Protein AF-A0A183V9R6-F1 (afdb_monomer)

Mean predicted aligned error: 18.86 Å

Solvent-accessible surface area (backbone atoms only — not comparable to full-atom values): 13650 Å² total; per-residue (Å²): 133,76,52,74,46,74,46,100,83,72,42,72,44,72,47,82,47,65,68,47,49,48,54,52,48,56,52,50,50,53,53,45,52,50,54,23,49,53,37,46,54,47,44,78,74,38,48,92,80,41,48,69,69,47,43,49,41,34,52,51,29,24,48,51,38,49,47,42,58,71,58,51,47,56,56,50,50,54,45,48,49,34,45,72,56,67,62,90,86,59,92,76,70,44,47,74,63,59,50,48,59,53,46,53,57,52,49,56,55,46,53,56,40,49,53,38,45,51,53,44,51,53,25,57,74,51,76,48,41,79,83,77,75,88,80,81,82,76,84,82,78,86,85,83,88,90,86,89,91,87,92,86,87,87,87,86,87,89,81,88,82,92,87,86,86,87,84,89,85,90,86,78,64,77,63,55,55,54,52,51,51,53,50,54,48,54,52,51,54,50,52,50,52,52,51,55,51,51,50,51,53,49,50,53,53,49,58,64,55,57,68,73,70,77,84,77,85,88,82,136

Organism: Toxocara canis (NCBI:txid6265)

InterPro domains:
  IPR005026 SAPAP family [PF03359] (43-187)
  IPR005026 SAPAP family [PTHR12353] (45-213)

pLDDT: mean 75.84, std 23.53, range [30.52, 98.06]

Sequence (220 aa):
MAERVLNENKTIVELRTGEDYQKVFDKTRAILEKRAKEAIEILDKQENELPEHAAGALRS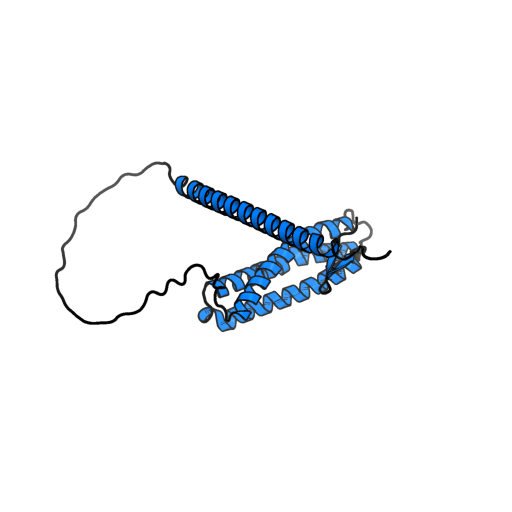AAGNATLLLKKKMPRFAELLAKNLNPIEGDTQPATLDDLAGYWALVSMELDDVEGLFAEVDELRKNGWQKATTSVDQLPIQSSPEHGPQPLATKPPVSSRMVKSRGAVAAAPAANNEAKKAAEAKRKRELAEAIRKQKERMLQEKNASGECVQSAGRFIC

Structure (mmCIF, N/CA/C/O backbone):
data_AF-A0A183V9R6-F1
#
_entry.id   AF-A0A183V9R6-F1
#
loop_
_atom_site.group_PDB
_atom_site.id
_atom_site.type_symbol
_atom_site.label_atom_id
_atom_site.label_alt_id
_atom_site.label_comp_id
_atom_site.label_asym_id
_atom_site.label_entity_id
_atom_site.label_seq_id
_atom_site.pdbx_PDB_ins_code
_atom_site.Cartn_x
_atom_site.Cartn_y
_atom_site.Cartn_z
_atom_site.occupancy
_atom_site.B_iso_or_equiv
_atom_site.auth_seq_id
_atom_site.auth_comp_id
_atom_site.auth_asym_id
_atom_site.auth_atom_id
_atom_site.pdbx_PDB_model_num
ATOM 1 N N . MET A 1 1 ? 10.578 -13.941 -15.559 1.00 41.28 1 MET A N 1
ATOM 2 C CA . MET A 1 1 ? 9.479 -14.857 -15.167 1.00 41.28 1 MET A CA 1
ATOM 3 C C . MET A 1 1 ? 8.315 -13.974 -14.748 1.00 41.28 1 MET A C 1
ATOM 5 O O . MET A 1 1 ? 8.581 -12.978 -14.098 1.00 41.28 1 MET A O 1
ATOM 9 N N . ALA A 1 2 ? 7.084 -14.235 -15.190 1.00 44.94 2 ALA A N 1
ATOM 10 C CA . ALA A 1 2 ? 5.968 -13.331 -14.903 1.00 44.94 2 ALA A CA 1
ATOM 11 C C . ALA A 1 2 ? 5.512 -13.454 -13.441 1.00 44.94 2 ALA A C 1
ATOM 13 O O . ALA A 1 2 ? 5.239 -14.564 -12.974 1.00 44.94 2 ALA A O 1
ATOM 14 N N . GLU A 1 3 ? 5.422 -12.325 -12.742 1.00 46.94 3 GLU A N 1
ATOM 15 C CA . GLU A 1 3 ? 4.897 -12.259 -11.381 1.00 46.94 3 GLU A CA 1
ATOM 16 C C . GLU A 1 3 ? 3.364 -12.184 -11.420 1.00 46.94 3 GLU A C 1
ATOM 18 O O . GLU A 1 3 ? 2.770 -11.544 -12.294 1.00 46.94 3 GLU A O 1
ATOM 23 N N . ARG A 1 4 ? 2.717 -12.933 -10.524 1.00 48.09 4 ARG A N 1
ATOM 24 C CA . ARG A 1 4 ? 1.274 -13.194 -10.526 1.00 48.09 4 ARG A CA 1
ATOM 25 C C . ARG A 1 4 ? 0.646 -12.519 -9.312 1.00 48.09 4 ARG A C 1
ATOM 27 O O . ARG A 1 4 ? 0.857 -12.987 -8.200 1.00 48.09 4 ARG A O 1
ATOM 34 N N . VAL A 1 5 ? -0.147 -11.470 -9.525 1.00 56.84 5 VAL A N 1
ATOM 35 C CA . VAL A 1 5 ? -0.814 -10.711 -8.446 1.00 56.84 5 VAL A CA 1
ATOM 36 C C . VAL A 1 5 ? -2.326 -10.897 -8.550 1.00 56.84 5 VAL A C 1
ATOM 38 O O . VAL A 1 5 ? -2.877 -10.893 -9.650 1.00 56.84 5 VAL A O 1
ATOM 41 N N . LEU A 1 6 ? -3.015 -11.097 -7.425 1.00 48.25 6 LEU A N 1
ATOM 42 C CA . LEU A 1 6 ? -4.474 -11.254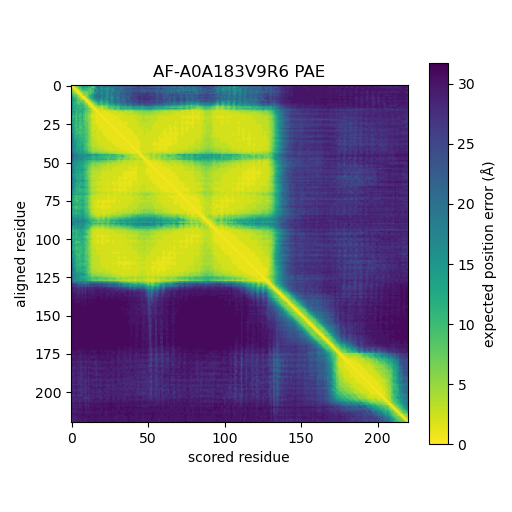 -7.389 1.00 48.25 6 LEU A CA 1
ATOM 43 C C . LEU A 1 6 ? -5.160 -9.883 -7.486 1.00 48.25 6 LEU A C 1
ATOM 45 O O . LEU A 1 6 ? -4.863 -8.991 -6.698 1.00 48.25 6 LEU A O 1
ATOM 49 N N . ASN A 1 7 ? -6.101 -9.709 -8.421 1.00 54.81 7 ASN A N 1
ATOM 50 C CA . ASN A 1 7 ? -7.009 -8.551 -8.406 1.00 54.81 7 ASN A CA 1
ATOM 51 C C . ASN A 1 7 ? -8.276 -8.813 -7.561 1.00 54.81 7 ASN A C 1
ATOM 53 O O . ASN A 1 7 ? -8.518 -9.933 -7.113 1.00 54.81 7 ASN A O 1
ATOM 57 N N . GLU A 1 8 ? -9.124 -7.787 -7.417 1.00 52.09 8 GLU A N 1
ATOM 58 C CA . GLU A 1 8 ? -10.425 -7.823 -6.713 1.00 52.09 8 GLU A CA 1
ATOM 59 C C . GLU A 1 8 ? -11.371 -8.962 -7.156 1.00 52.09 8 GLU A C 1
ATOM 61 O O . GLU A 1 8 ? -12.213 -9.402 -6.379 1.00 52.09 8 GLU A O 1
ATOM 66 N N . ASN A 1 9 ? -11.196 -9.515 -8.359 1.00 46.31 9 ASN A N 1
ATOM 67 C CA . ASN A 1 9 ? -11.951 -10.656 -8.885 1.00 46.31 9 ASN A CA 1
ATOM 68 C C . ASN A 1 9 ? -11.220 -12.001 -8.683 1.00 46.31 9 ASN A C 1
ATOM 70 O O . ASN A 1 9 ? -11.515 -12.966 -9.391 1.00 46.31 9 ASN A O 1
ATOM 74 N N . LYS A 1 10 ? -10.223 -12.083 -7.786 1.00 50.22 10 LYS A N 1
ATOM 75 C CA . LYS A 1 10 ? -9.333 -13.253 -7.609 1.00 50.22 10 LYS A CA 1
ATOM 76 C C . LYS A 1 10 ? -8.651 -13.720 -8.904 1.00 50.22 10 LYS A C 1
ATOM 78 O O . LYS A 1 10 ? -8.235 -14.872 -9.015 1.00 50.22 10 LYS A O 1
ATOM 83 N N . THR A 1 11 ? -8.536 -12.846 -9.902 1.00 43.81 11 THR A N 1
ATOM 84 C CA . THR A 1 11 ? -7.882 -13.195 -11.166 1.00 43.81 11 THR A CA 1
ATOM 85 C C . THR A 1 11 ? -6.390 -12.936 -11.034 1.00 43.81 11 THR A C 1
ATOM 87 O O . THR A 1 11 ? -5.990 -11.875 -10.556 1.00 43.81 11 THR A O 1
ATOM 90 N N . ILE A 1 12 ? -5.578 -13.905 -11.457 1.00 55.50 12 ILE A N 1
ATOM 91 C CA . ILE A 1 12 ? -4.132 -13.738 -11.583 1.00 55.50 12 ILE A CA 1
ATOM 92 C C . ILE A 1 12 ? -3.877 -12.728 -12.703 1.00 55.50 12 ILE A C 1
ATOM 94 O O . ILE A 1 12 ? -4.111 -13.025 -13.874 1.00 55.50 12 ILE A O 1
ATOM 98 N N . VAL A 1 13 ? -3.420 -11.535 -12.336 1.00 62.72 13 VAL A N 1
ATOM 99 C CA . VAL A 1 13 ? -2.912 -10.542 -13.278 1.00 62.72 13 VAL A CA 1
ATOM 100 C C . VAL A 1 13 ? -1.472 -10.916 -13.576 1.00 62.72 13 VAL A C 1
ATOM 102 O O . VAL A 1 13 ? -0.651 -11.045 -12.667 1.00 62.72 13 VAL A O 1
ATOM 105 N N . GLU A 1 14 ? -1.183 -11.146 -14.849 1.00 70.00 14 GLU A N 1
ATOM 106 C CA . GLU A 1 14 ? 0.172 -11.400 -15.306 1.00 70.00 14 GLU A CA 1
ATOM 107 C C . GLU A 1 14 ? 0.825 -10.066 -15.660 1.00 70.00 14 GLU A C 1
ATOM 109 O O . GLU A 1 14 ? 0.428 -9.419 -16.628 1.00 70.00 14 GLU A O 1
ATOM 114 N N . LEU A 1 15 ? 1.800 -9.639 -14.858 1.00 83.44 15 LEU A N 1
ATOM 115 C CA . LEU A 1 15 ? 2.499 -8.373 -15.069 1.00 83.44 15 LEU A CA 1
ATOM 116 C C . LEU A 1 15 ? 3.645 -8.603 -16.057 1.00 83.44 15 LEU A C 1
ATOM 118 O O . LEU A 1 15 ? 4.688 -9.158 -15.701 1.00 83.44 15 LEU A O 1
ATOM 122 N N . ARG A 1 16 ? 3.424 -8.247 -17.328 1.00 83.50 16 ARG A N 1
ATOM 123 C CA . ARG A 1 16 ? 4.361 -8.533 -18.429 1.00 83.50 16 ARG A CA 1
ATOM 124 C C . ARG A 1 16 ? 5.071 -7.292 -18.957 1.00 83.50 16 ARG A C 1
ATOM 126 O O . ARG A 1 16 ? 6.116 -7.427 -19.588 1.00 83.50 16 ARG A O 1
ATOM 133 N N . THR A 1 17 ? 4.518 -6.109 -18.722 1.00 91.69 17 THR A N 1
ATOM 134 C CA . THR A 1 17 ? 5.020 -4.839 -19.258 1.00 91.69 17 THR A CA 1
ATOM 135 C C . THR A 1 17 ? 5.070 -3.761 -18.179 1.00 91.69 17 THR A C 1
ATOM 137 O O . THR A 1 17 ? 4.365 -3.849 -17.173 1.00 91.69 17 THR A O 1
ATOM 140 N N . GLY A 1 18 ? 5.869 -2.711 -18.395 1.00 92.06 18 GLY A N 1
ATOM 141 C CA . GLY A 1 18 ? 5.891 -1.545 -17.505 1.00 92.06 18 GLY A CA 1
ATOM 142 C C . GLY A 1 18 ? 4.514 -0.887 -17.361 1.00 92.06 18 GLY A C 1
ATOM 143 O O . GLY A 1 18 ? 4.158 -0.432 -16.278 1.00 92.06 18 GLY A O 1
ATOM 144 N N . GLU A 1 19 ? 3.693 -0.909 -18.416 1.00 93.81 19 GLU A N 1
ATOM 145 C CA . GLU A 1 19 ? 2.322 -0.386 -18.383 1.00 93.81 19 GLU A CA 1
ATOM 146 C C . GLU A 1 19 ? 1.394 -1.219 -17.487 1.00 93.81 19 GLU A C 1
ATOM 148 O O . GLU A 1 19 ? 0.498 -0.667 -16.844 1.00 93.81 19 GLU A O 1
ATOM 153 N N . ASP A 1 20 ? 1.601 -2.538 -17.409 1.00 92.81 20 ASP A N 1
ATOM 154 C CA . ASP A 1 20 ? 0.850 -3.399 -16.488 1.00 92.81 20 ASP A CA 1
ATOM 155 C C . ASP A 1 20 ? 1.168 -3.039 -15.033 1.00 92.81 20 ASP A C 1
ATOM 157 O O . ASP A 1 20 ? 0.253 -2.878 -14.218 1.00 92.81 20 ASP A O 1
ATOM 161 N N . TYR A 1 21 ? 2.455 -2.841 -14.720 1.00 94.12 21 TYR A N 1
ATOM 162 C CA . TYR A 1 21 ? 2.887 -2.389 -13.396 1.00 94.12 21 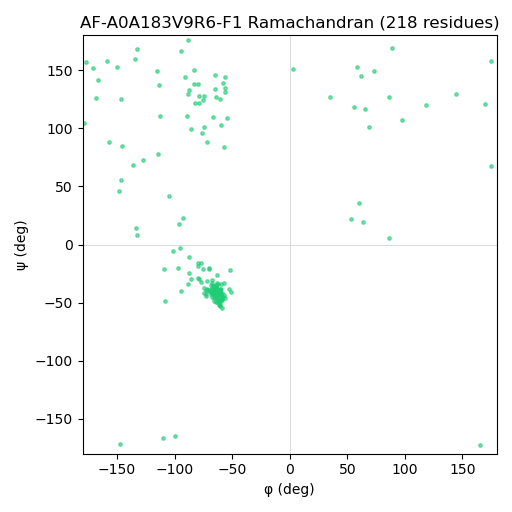TYR A CA 1
ATOM 163 C C . TYR A 1 21 ? 2.371 -0.986 -13.075 1.00 94.12 21 TYR A C 1
ATOM 165 O O . TYR A 1 21 ? 1.925 -0.763 -11.953 1.00 94.12 21 TYR A O 1
ATOM 173 N N . GLN A 1 22 ? 2.361 -0.063 -14.041 1.00 95.56 22 GLN A N 1
ATOM 174 C CA . GLN A 1 22 ? 1.808 1.283 -13.862 1.00 95.56 22 GLN A CA 1
ATOM 175 C C . GLN A 1 22 ? 0.323 1.228 -13.475 1.00 95.56 22 GLN A C 1
ATOM 177 O O . GLN A 1 22 ? -0.084 1.835 -12.487 1.00 95.56 22 GLN A O 1
ATOM 182 N N . LYS A 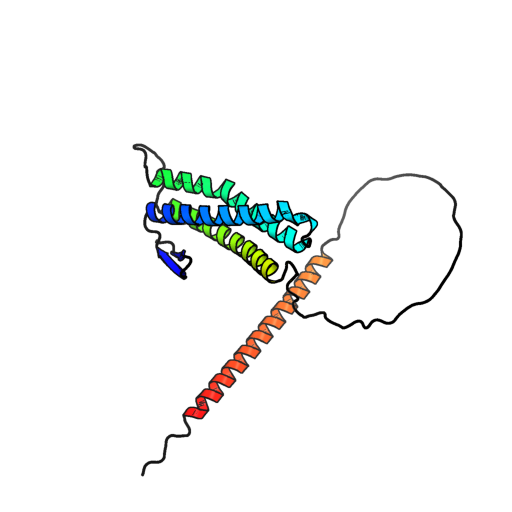1 23 ? -0.484 0.431 -14.188 1.00 93.75 23 LYS A N 1
ATOM 183 C CA . LYS A 1 23 ? -1.919 0.269 -13.888 1.00 93.75 23 LYS A CA 1
ATOM 184 C C . LYS A 1 23 ? -2.156 -0.297 -12.490 1.00 93.75 23 LYS A C 1
ATOM 186 O O . LYS A 1 23 ? -3.013 0.199 -11.757 1.00 93.75 23 LYS A O 1
ATOM 191 N N . VAL A 1 24 ? -1.423 -1.351 -12.125 1.00 93.19 24 VAL A N 1
ATOM 192 C CA . VAL A 1 24 ? -1.524 -1.956 -10.790 1.00 93.19 24 VAL A CA 1
ATOM 193 C C . VAL A 1 24 ? -1.054 -0.985 -9.711 1.00 93.19 24 VAL A C 1
ATOM 195 O O . VAL A 1 24 ? -1.717 -0.874 -8.680 1.00 93.19 24 VAL A O 1
ATOM 198 N N . PHE A 1 25 ? 0.022 -0.241 -9.958 1.00 95.12 25 PHE A N 1
ATOM 199 C CA . PHE A 1 25 ? 0.534 0.772 -9.046 1.00 95.12 25 PHE A CA 1
ATOM 200 C C . PHE A 1 25 ? -0.495 1.869 -8.777 1.00 95.12 25 PHE A C 1
ATOM 202 O O . PHE A 1 25 ? -0.824 2.109 -7.617 1.00 95.12 25 PHE A O 1
ATOM 209 N N . ASP A 1 26 ? -1.049 2.484 -9.824 1.00 95.06 26 ASP A N 1
ATOM 210 C CA . ASP A 1 26 ? -2.007 3.586 -9.685 1.00 95.06 26 ASP A CA 1
ATOM 211 C C . ASP A 1 26 ? -3.261 3.140 -8.934 1.00 95.06 26 ASP A C 1
ATOM 213 O O . ASP A 1 26 ? -3.719 3.807 -8.003 1.00 95.06 26 ASP A O 1
ATOM 217 N N . LYS A 1 27 ? -3.781 1.958 -9.282 1.00 93.81 27 LYS A N 1
ATOM 218 C CA . LYS A 1 27 ? -4.933 1.367 -8.602 1.00 93.81 27 LYS A CA 1
ATOM 219 C C . LYS A 1 27 ? -4.648 1.103 -7.126 1.00 93.81 27 LYS A C 1
ATOM 221 O O . LYS A 1 27 ? -5.430 1.497 -6.263 1.00 93.81 27 LYS A O 1
ATOM 226 N N . THR A 1 28 ? -3.535 0.438 -6.840 1.00 94.00 28 THR A N 1
ATOM 227 C CA . THR A 1 28 ? -3.154 0.067 -5.474 1.00 94.00 28 THR A CA 1
ATOM 228 C C . THR A 1 28 ? -2.926 1.302 -4.618 1.00 94.00 28 THR A C 1
ATOM 230 O O . THR A 1 28 ? -3.436 1.390 -3.503 1.00 94.00 28 THR A O 1
ATOM 233 N N . ARG A 1 29 ? -2.214 2.292 -5.161 1.00 95.94 29 ARG A N 1
ATOM 234 C CA . ARG A 1 29 ? -1.975 3.569 -4.500 1.00 95.94 29 ARG A CA 1
ATOM 235 C C . ARG A 1 29 ? -3.286 4.280 -4.180 1.00 95.94 29 ARG A C 1
ATOM 237 O O . ARG A 1 29 ? -3.456 4.702 -3.042 1.00 95.94 29 ARG A O 1
ATOM 244 N N . ALA A 1 30 ? -4.221 4.366 -5.127 1.00 96.56 30 ALA A N 1
ATOM 245 C CA . ALA A 1 30 ? -5.511 5.018 -4.904 1.00 96.56 30 ALA A CA 1
ATOM 246 C C . ALA A 1 30 ? -6.342 4.325 -3.809 1.00 96.56 30 ALA A C 1
ATOM 248 O O . ALA A 1 30 ? -6.922 4.992 -2.950 1.00 96.56 30 ALA A O 1
ATOM 249 N N . ILE A 1 31 ? -6.380 2.987 -3.807 1.00 95.69 31 ILE A N 1
ATOM 250 C CA . ILE A 1 31 ? -7.059 2.203 -2.763 1.00 95.69 31 ILE A CA 1
ATOM 251 C C . ILE A 1 31 ? -6.415 2.467 -1.400 1.00 95.69 31 ILE A C 1
ATOM 253 O O . ILE A 1 31 ? -7.115 2.753 -0.427 1.00 95.69 31 ILE A O 1
ATOM 257 N N . LEU A 1 32 ? -5.086 2.415 -1.336 1.00 96.62 32 LEU A N 1
ATOM 258 C CA . LEU A 1 32 ? -4.339 2.603 -0.102 1.00 96.62 32 LEU A CA 1
ATOM 259 C C . LEU A 1 32 ? -4.476 4.030 0.451 1.00 96.62 32 LEU A C 1
ATOM 261 O O . LEU A 1 32 ? -4.683 4.196 1.650 1.00 96.62 32 LEU A O 1
ATOM 265 N N . GLU A 1 33 ? -4.417 5.055 -0.406 1.00 97.81 33 GLU A N 1
ATOM 266 C CA . GLU A 1 33 ? -4.662 6.459 -0.038 1.00 97.81 33 GLU A CA 1
ATOM 267 C C . GLU A 1 33 ? -6.067 6.640 0.532 1.00 97.81 33 GLU A C 1
ATOM 269 O O . GLU A 1 33 ? -6.237 7.271 1.578 1.00 97.81 33 GLU A O 1
ATOM 274 N N . LYS A 1 34 ? -7.071 6.040 -0.116 1.00 97.75 34 LYS A N 1
ATOM 275 C CA . LYS A 1 34 ? -8.453 6.068 0.363 1.00 97.75 34 LYS A CA 1
ATOM 276 C C . LYS A 1 34 ? -8.580 5.415 1.742 1.00 97.75 34 LYS A C 1
ATOM 278 O O . LYS A 1 34 ? -9.098 6.050 2.656 1.00 97.75 34 LYS A O 1
ATOM 283 N N . ARG A 1 35 ? -8.074 4.189 1.912 1.00 97.00 35 ARG A N 1
ATOM 284 C CA . ARG A 1 35 ? -8.132 3.439 3.182 1.00 97.00 35 ARG A CA 1
ATOM 285 C C . ARG A 1 35 ? -7.406 4.172 4.311 1.00 97.00 35 ARG A C 1
ATOM 287 O O . ARG A 1 35 ? -7.946 4.304 5.407 1.00 97.00 35 ARG A O 1
ATOM 294 N N . ALA A 1 36 ? -6.214 4.705 4.035 1.00 97.75 36 ALA A N 1
ATOM 295 C CA . ALA A 1 36 ? -5.455 5.500 4.997 1.00 97.75 36 ALA A CA 1
ATOM 296 C C . ALA A 1 36 ? -6.233 6.749 5.428 1.00 97.75 36 ALA A C 1
ATOM 298 O O . ALA A 1 36 ? -6.350 7.015 6.623 1.00 97.75 36 ALA A O 1
ATOM 299 N N . LYS A 1 37 ? -6.802 7.488 4.468 1.00 97.94 37 LYS A N 1
ATOM 300 C CA . LYS A 1 37 ? -7.594 8.686 4.749 1.00 97.94 37 LYS A CA 1
ATOM 301 C C . LYS A 1 37 ? -8.828 8.366 5.588 1.00 97.94 37 LYS A C 1
ATOM 303 O O . LYS A 1 37 ? -9.058 9.041 6.583 1.00 97.94 37 LYS A O 1
ATOM 308 N N . GLU A 1 38 ? -9.581 7.329 5.229 1.00 97.38 38 GLU A N 1
ATOM 309 C CA . GLU A 1 38 ? -10.759 6.901 5.990 1.00 97.38 38 GLU A CA 1
ATOM 310 C C . GLU A 1 38 ? -10.402 6.563 7.445 1.00 97.38 38 GLU A C 1
ATOM 312 O O . GLU A 1 38 ? -11.081 7.022 8.360 1.00 97.38 38 GLU A O 1
ATOM 317 N N . ALA A 1 39 ? -9.315 5.821 7.679 1.00 97.00 39 ALA A N 1
ATOM 318 C CA . ALA A 1 39 ?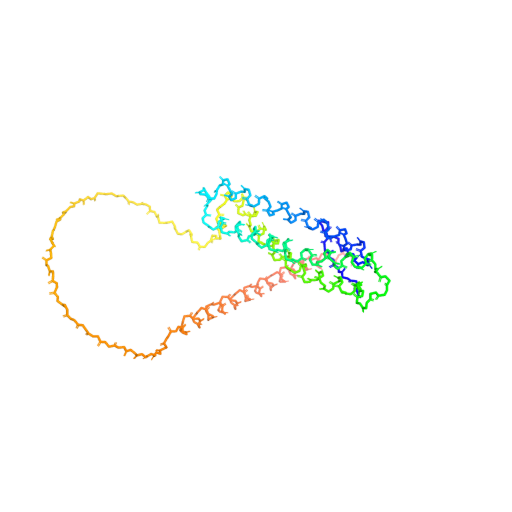 -8.875 5.490 9.034 1.00 97.00 39 ALA A CA 1
ATOM 319 C C . ALA A 1 39 ? -8.426 6.720 9.838 1.00 97.00 39 ALA A C 1
ATOM 321 O O . ALA A 1 39 ? -8.762 6.832 11.017 1.00 97.00 39 ALA A O 1
ATOM 322 N N . ILE A 1 40 ? -7.709 7.656 9.207 1.00 97.44 40 ILE A N 1
ATOM 323 C CA . ILE A 1 40 ? -7.306 8.921 9.840 1.00 97.44 40 ILE A CA 1
ATOM 324 C C . ILE A 1 40 ? -8.538 9.758 10.192 1.00 97.44 40 ILE A C 1
ATOM 326 O O . ILE A 1 40 ? -8.650 10.228 11.316 1.00 97.44 40 ILE A O 1
ATOM 330 N N . GLU A 1 41 ? -9.506 9.886 9.281 1.00 96.94 41 GLU A N 1
ATOM 331 C CA . GLU A 1 41 ? -10.734 10.641 9.545 1.00 96.94 41 GLU A CA 1
ATOM 332 C C . GLU A 1 41 ? -11.569 10.048 10.686 1.00 96.94 41 GLU A C 1
ATOM 334 O O . GLU A 1 41 ? -12.229 10.796 11.409 1.00 96.94 41 GLU A O 1
ATOM 339 N N . ILE A 1 42 ? -11.574 8.721 10.847 1.00 95.19 42 ILE A N 1
ATOM 340 C CA . ILE A 1 42 ? -12.242 8.064 11.979 1.00 95.19 42 ILE A CA 1
ATOM 341 C C . ILE A 1 42 ? -11.536 8.428 13.289 1.00 95.19 42 ILE A C 1
ATOM 343 O O . ILE A 1 42 ? -12.206 8.795 14.253 1.00 95.19 42 ILE A O 1
ATOM 347 N N . LEU A 1 43 ? -10.200 8.370 13.321 1.00 95.44 43 LEU A N 1
ATOM 348 C CA . LEU A 1 43 ? -9.418 8.773 14.492 1.00 95.44 43 LEU A CA 1
ATOM 349 C C . LEU A 1 43 ? -9.662 10.247 14.839 1.00 95.44 43 LEU A C 1
ATOM 351 O O . LEU A 1 43 ? -10.038 10.549 15.966 1.00 95.44 43 LEU A O 1
ATOM 355 N N . ASP A 1 44 ? -9.565 11.153 13.868 1.00 94.81 44 ASP A N 1
ATOM 356 C CA . ASP A 1 44 ? -9.743 12.591 14.100 1.00 94.81 44 ASP A CA 1
ATOM 357 C C . ASP A 1 44 ? -11.130 12.937 14.671 1.00 94.81 44 ASP A C 1
ATOM 359 O O . ASP A 1 44 ? -11.266 13.875 15.457 1.00 94.81 44 ASP A O 1
ATOM 363 N N . LYS A 1 45 ? -12.173 12.192 14.279 1.00 93.62 45 LYS A N 1
ATOM 364 C CA . LYS A 1 45 ? -13.557 12.454 14.704 1.00 93.62 45 LYS A CA 1
ATOM 365 C C . LYS A 1 45 ? -13.937 11.747 16.003 1.00 93.62 45 LYS A C 1
ATOM 367 O O . LYS A 1 45 ? -14.749 12.289 16.741 1.00 93.62 45 LYS A O 1
ATOM 372 N N . GLN A 1 46 ? -13.409 10.546 16.251 1.00 90.00 46 GLN A N 1
ATOM 373 C CA . GLN A 1 46 ? -13.951 9.625 17.259 1.00 90.00 46 GLN A CA 1
ATOM 374 C C . GLN A 1 46 ? -12.889 9.015 18.187 1.00 90.00 46 GLN A C 1
ATOM 376 O O . GLN A 1 46 ? -13.223 8.127 18.967 1.00 90.00 46 GLN A O 1
ATOM 381 N N . GLU A 1 47 ? -11.619 9.448 18.156 1.00 83.69 47 GLU A N 1
ATOM 382 C CA . GLU A 1 47 ? -10.547 8.803 18.944 1.00 83.69 47 GLU A CA 1
ATOM 383 C C . GLU A 1 47 ? -10.876 8.676 20.442 1.00 83.69 47 GLU A C 1
ATOM 385 O O . GLU A 1 47 ? -10.588 7.638 21.032 1.00 83.69 47 GLU A O 1
ATOM 390 N N . ASN A 1 48 ? -11.532 9.673 21.047 1.00 85.88 48 ASN A N 1
ATOM 391 C CA . ASN A 1 48 ? -11.903 9.641 22.471 1.00 85.88 48 ASN A CA 1
ATOM 392 C C . ASN A 1 48 ? -13.125 8.755 22.782 1.00 85.88 48 ASN A C 1
ATOM 394 O O . ASN A 1 48 ? -13.372 8.432 23.942 1.00 85.88 48 ASN A O 1
ATOM 398 N N . GLU A 1 49 ? -13.905 8.392 21.765 1.00 89.94 49 GLU A N 1
ATOM 399 C CA . GLU A 1 49 ? -15.112 7.566 21.884 1.00 89.94 49 GLU A CA 1
ATOM 400 C C . GLU A 1 49 ? -14.817 6.090 21.579 1.00 89.94 49 GLU A C 1
ATOM 402 O O . GLU A 1 49 ? -15.566 5.193 21.974 1.00 89.94 49 GLU A O 1
ATOM 407 N N . LEU A 1 50 ? -13.712 5.827 20.879 1.00 91.62 50 LEU A N 1
ATOM 408 C CA . LEU A 1 50 ? -13.281 4.491 20.510 1.00 91.62 50 LEU A CA 1
ATOM 409 C C . LEU A 1 50 ? -12.588 3.787 21.685 1.00 91.62 50 LEU A C 1
ATOM 411 O O . LEU A 1 50 ? -11.725 4.363 22.351 1.00 91.62 50 LEU A O 1
ATOM 415 N N . PRO A 1 51 ? -12.871 2.493 21.909 1.00 93.56 51 PRO A N 1
ATOM 416 C CA . PRO A 1 51 ? -12.069 1.680 22.810 1.00 93.56 51 PRO A CA 1
ATOM 417 C C . PRO A 1 51 ? -10.588 1.681 22.400 1.00 93.56 51 PRO A C 1
ATOM 419 O O . PRO A 1 51 ? -10.272 1.613 21.212 1.00 93.56 51 PRO A O 1
ATOM 422 N N . GLU A 1 52 ? -9.675 1.657 23.378 1.00 92.88 52 GLU A N 1
ATOM 423 C CA . GLU A 1 52 ? -8.220 1.764 23.144 1.00 92.88 52 GLU A CA 1
ATOM 424 C C . GLU A 1 52 ? -7.708 0.782 22.078 1.00 92.88 52 GLU A C 1
ATOM 426 O O . GLU A 1 52 ? -6.911 1.149 21.219 1.00 92.88 52 GLU A O 1
ATOM 431 N N . HIS A 1 53 ? -8.204 -0.458 22.092 1.00 92.06 53 HIS A N 1
ATOM 432 C CA . HIS A 1 53 ? -7.799 -1.471 21.118 1.00 92.06 53 HIS A CA 1
ATOM 433 C C . HIS A 1 53 ? -8.204 -1.112 19.679 1.00 92.06 53 HIS A C 1
ATOM 435 O O . HIS A 1 53 ? -7.427 -1.345 18.759 1.00 92.06 53 HIS A O 1
ATOM 441 N N . ALA A 1 54 ? -9.385 -0.519 19.483 1.00 95.06 54 ALA A N 1
ATOM 442 C CA . ALA A 1 54 ? -9.876 -0.120 18.171 1.00 95.06 54 ALA A CA 1
ATOM 443 C C . ALA A 1 54 ? -9.121 1.108 17.653 1.00 95.06 54 ALA A C 1
ATOM 445 O O . ALA A 1 54 ? -8.653 1.110 16.516 1.00 95.06 54 ALA A O 1
ATOM 446 N N . ALA A 1 55 ? -8.913 2.113 18.511 1.00 95.56 55 ALA A N 1
ATOM 447 C CA . ALA A 1 55 ? -8.076 3.265 18.182 1.00 95.56 55 ALA A CA 1
ATOM 448 C C . ALA A 1 55 ? -6.623 2.841 17.883 1.00 95.56 55 ALA A C 1
ATOM 450 O O . ALA A 1 55 ? -5.995 3.348 16.954 1.00 95.56 55 ALA A O 1
ATOM 451 N N . GLY A 1 56 ? -6.092 1.865 18.627 1.00 96.06 56 GLY A N 1
ATOM 452 C CA . GLY A 1 56 ? -4.777 1.267 18.397 1.00 96.06 56 GLY A CA 1
ATOM 453 C C . GLY A 1 56 ? -4.663 0.551 17.049 1.00 96.06 56 GLY A C 1
ATOM 454 O O . GLY A 1 56 ? -3.684 0.771 16.330 1.00 96.06 56 GLY A O 1
ATOM 455 N N . ALA A 1 57 ? -5.668 -0.249 16.680 1.00 96.44 57 ALA A N 1
ATOM 456 C CA . ALA A 1 57 ? -5.739 -0.909 15.377 1.00 96.44 57 ALA A CA 1
ATOM 457 C C . ALA A 1 57 ? -5.804 0.117 14.232 1.00 96.44 57 ALA A C 1
ATOM 459 O O . ALA A 1 57 ? -5.004 0.049 13.300 1.00 96.44 57 ALA A O 1
ATOM 460 N N . LEU A 1 58 ? -6.664 1.136 14.349 1.00 97.50 58 LEU A N 1
ATOM 461 C CA . LEU A 1 58 ? -6.770 2.230 13.376 1.00 97.50 58 LEU A CA 1
ATOM 462 C C . LEU A 1 58 ? -5.456 3.003 13.218 1.00 97.50 58 LEU A C 1
ATOM 464 O O . LEU A 1 58 ? -5.012 3.216 12.091 1.00 97.50 58 LEU A O 1
ATOM 468 N N . ARG A 1 59 ? -4.798 3.385 14.323 1.00 97.88 59 ARG A N 1
ATOM 469 C CA . ARG A 1 59 ? -3.494 4.073 14.280 1.00 97.88 59 ARG A CA 1
ATOM 470 C C . ARG A 1 59 ? -2.432 3.215 13.604 1.00 97.88 59 ARG A C 1
ATOM 472 O O . ARG A 1 59 ? -1.651 3.728 12.804 1.00 97.88 59 ARG A O 1
ATOM 479 N N . SER A 1 60 ? -2.419 1.919 13.901 1.00 98.06 60 SER A N 1
ATOM 480 C CA . SER A 1 60 ? -1.476 0.975 13.299 1.00 98.06 60 SER A CA 1
ATOM 481 C C . SER A 1 60 ? -1.722 0.826 11.797 1.00 98.06 60 SER A C 1
ATOM 483 O O . SER A 1 60 ? -0.779 0.967 11.018 1.00 98.06 60 SER A O 1
ATOM 485 N N . ALA A 1 61 ? -2.970 0.618 11.371 1.00 97.94 61 ALA A N 1
ATOM 486 C CA . ALA A 1 61 ? -3.338 0.506 9.960 1.00 97.94 61 ALA A CA 1
ATOM 487 C C . ALA A 1 61 ? -3.024 1.799 9.185 1.00 97.94 61 ALA A C 1
ATOM 489 O O . ALA A 1 61 ? -2.291 1.774 8.194 1.00 97.94 61 ALA A O 1
ATOM 490 N N . ALA A 1 62 ? -3.490 2.951 9.681 1.00 98.00 62 ALA A N 1
ATOM 491 C CA . ALA A 1 62 ? -3.254 4.256 9.065 1.00 98.00 62 ALA A CA 1
ATOM 492 C C . ALA A 1 62 ? -1.761 4.605 8.983 1.00 98.00 62 ALA A C 1
ATOM 494 O O . ALA A 1 62 ? -1.288 5.101 7.956 1.00 98.00 62 ALA A O 1
ATOM 495 N N . GLY A 1 63 ? -1.009 4.332 10.053 1.00 97.88 63 GLY A N 1
ATOM 496 C CA . GLY A 1 63 ? 0.427 4.574 10.123 1.00 97.88 63 GLY A CA 1
ATOM 497 C C . GLY A 1 63 ? 1.202 3.747 9.102 1.00 97.88 63 GLY A C 1
ATOM 498 O O . GLY A 1 63 ? 1.994 4.311 8.347 1.00 97.88 63 GLY A O 1
ATOM 499 N N . ASN A 1 64 ? 0.940 2.438 9.028 1.00 97.88 64 ASN A N 1
ATOM 500 C CA . ASN A 1 64 ? 1.599 1.554 8.062 1.00 97.88 64 ASN A CA 1
ATOM 501 C C . ASN A 1 64 ? 1.228 1.911 6.616 1.00 97.88 64 ASN A C 1
ATOM 503 O O . ASN A 1 64 ? 2.118 2.054 5.778 1.00 97.88 64 ASN A O 1
ATOM 507 N N . ALA A 1 65 ? -0.053 2.166 6.334 1.00 97.88 65 ALA A N 1
ATOM 508 C CA . ALA A 1 65 ? -0.500 2.593 5.010 1.00 97.88 65 ALA A CA 1
ATOM 509 C C . ALA A 1 65 ? 0.173 3.906 4.573 1.00 97.88 65 ALA A C 1
ATOM 511 O O . ALA A 1 65 ? 0.735 4.003 3.482 1.00 97.88 65 ALA A O 1
ATOM 512 N N . THR A 1 66 ? 0.202 4.904 5.460 1.00 97.81 66 THR A N 1
ATOM 513 C CA . THR A 1 66 ? 0.864 6.193 5.205 1.00 97.81 66 THR A CA 1
ATOM 514 C C . THR A 1 66 ? 2.368 6.026 5.003 1.00 97.81 66 THR A C 1
ATOM 516 O O . THR A 1 66 ? 2.967 6.708 4.169 1.00 97.81 66 THR A O 1
ATOM 519 N N . LEU A 1 67 ? 2.998 5.126 5.760 1.00 97.25 67 LEU A N 1
ATOM 520 C CA . LEU A 1 67 ? 4.418 4.837 5.626 1.00 97.25 67 LEU A CA 1
ATOM 521 C C . LEU A 1 67 ? 4.730 4.244 4.253 1.00 97.25 67 LEU A C 1
ATOM 523 O O . LEU A 1 67 ? 5.670 4.697 3.597 1.00 97.25 67 LEU A O 1
ATOM 527 N N . LEU A 1 68 ? 3.921 3.287 3.802 1.00 96.31 68 LEU A N 1
ATOM 528 C CA . LEU A 1 68 ? 4.071 2.658 2.497 1.00 96.31 68 LEU A CA 1
ATOM 529 C C . LEU A 1 68 ? 3.895 3.681 1.363 1.00 96.31 68 LEU A C 1
ATOM 531 O O . LEU A 1 68 ? 4.750 3.771 0.477 1.00 96.31 68 LEU A O 1
ATOM 535 N N . LEU A 1 69 ? 2.866 4.533 1.459 1.00 97.81 69 LEU A N 1
ATOM 536 C CA . LEU A 1 69 ? 2.602 5.638 0.527 1.00 97.81 69 LEU A CA 1
ATOM 537 C C . LEU A 1 69 ? 3.749 6.651 0.447 1.00 97.81 69 LEU A C 1
ATOM 539 O O . LEU A 1 69 ? 4.042 7.162 -0.629 1.00 97.81 69 LEU A O 1
ATOM 543 N N . LYS A 1 70 ? 4.405 6.956 1.571 1.00 97.06 70 LYS A N 1
ATOM 544 C CA . LYS A 1 70 ? 5.481 7.959 1.621 1.00 97.06 70 LYS A CA 1
ATOM 545 C C . LYS A 1 70 ? 6.863 7.397 1.315 1.00 97.06 70 LYS A C 1
ATOM 547 O O . LYS A 1 70 ? 7.740 8.163 0.929 1.00 97.06 70 LYS A O 1
ATOM 552 N N . LYS A 1 71 ? 7.089 6.099 1.530 1.00 95.06 71 LYS A N 1
ATOM 553 C CA . LYS A 1 71 ? 8.424 5.495 1.403 1.00 95.06 71 LYS A CA 1
ATOM 554 C C . LYS A 1 71 ? 8.570 4.597 0.186 1.00 95.06 71 LYS A C 1
ATOM 556 O O . LYS A 1 71 ? 9.558 4.724 -0.528 1.00 95.06 71 LYS A O 1
ATOM 561 N N . LYS A 1 72 ? 7.630 3.681 -0.042 1.00 94.19 72 LYS A N 1
ATOM 562 C CA . LYS A 1 72 ? 7.776 2.643 -1.072 1.00 94.19 72 LYS A CA 1
ATOM 563 C C . LYS A 1 72 ? 7.137 3.047 -2.393 1.00 94.19 72 LYS A C 1
ATOM 565 O O . LYS A 1 72 ? 7.751 2.871 -3.441 1.00 94.19 72 LYS A O 1
ATOM 570 N N . MET A 1 73 ? 5.965 3.681 -2.344 1.00 96.31 73 MET A N 1
ATOM 571 C CA . MET A 1 73 ? 5.277 4.123 -3.560 1.00 96.31 73 MET A CA 1
ATOM 572 C C . MET A 1 73 ? 6.086 5.126 -4.403 1.00 96.31 73 MET A C 1
ATOM 574 O O . MET A 1 73 ? 6.135 4.942 -5.618 1.00 96.31 73 MET A O 1
ATOM 578 N N . PRO A 1 74 ? 6.779 6.137 -3.833 1.00 97.56 74 PRO A N 1
ATOM 579 C CA . PRO A 1 74 ? 7.572 7.066 -4.636 1.00 97.56 74 PRO A CA 1
ATOM 580 C C . PRO A 1 74 ? 8.737 6.362 -5.324 1.00 97.56 74 PRO A C 1
ATOM 582 O O . PRO A 1 74 ? 8.993 6.601 -6.499 1.00 97.56 74 PRO A O 1
ATOM 585 N N . ARG A 1 75 ? 9.388 5.427 -4.623 1.00 96.19 75 ARG A N 1
ATOM 586 C CA . ARG A 1 75 ? 10.504 4.670 -5.182 1.00 96.19 75 ARG A CA 1
ATOM 587 C C . ARG A 1 75 ? 10.073 3.784 -6.349 1.00 96.19 75 ARG A C 1
ATOM 589 O O . ARG A 1 75 ? 10.793 3.698 -7.341 1.00 96.19 75 ARG A O 1
ATOM 596 N N . PHE A 1 76 ? 8.909 3.144 -6.250 1.00 96.31 76 PHE A N 1
ATOM 597 C CA . PHE A 1 76 ? 8.373 2.374 -7.370 1.00 96.31 76 PHE A CA 1
ATOM 598 C C . PHE A 1 76 ? 7.974 3.274 -8.545 1.00 96.31 76 PHE A C 1
ATOM 600 O O . PHE A 1 76 ? 8.263 2.934 -9.687 1.00 96.31 76 PHE A O 1
ATOM 607 N N . ALA A 1 77 ? 7.405 4.455 -8.278 1.00 96.69 77 ALA A N 1
ATOM 608 C CA . ALA A 1 77 ? 7.091 5.439 -9.317 1.00 96.69 77 ALA A CA 1
ATOM 609 C C . ALA A 1 77 ? 8.343 5.916 -10.073 1.00 96.69 77 ALA A C 1
ATOM 611 O O . ALA A 1 77 ? 8.311 6.039 -11.294 1.00 96.69 77 ALA A O 1
ATOM 612 N N . GLU A 1 78 ? 9.462 6.139 -9.375 1.00 95.62 78 GLU A N 1
ATOM 613 C CA . GLU A 1 78 ? 10.745 6.452 -10.019 1.00 95.62 78 GLU A CA 1
ATOM 614 C C . GLU A 1 78 ? 11.210 5.316 -10.940 1.00 95.62 78 GLU A C 1
ATOM 616 O O . GLU A 1 78 ? 11.696 5.564 -12.044 1.00 95.62 78 GLU A O 1
ATOM 621 N N . LEU A 1 79 ? 11.060 4.066 -10.495 1.00 95.56 79 LEU A N 1
ATOM 622 C CA . LEU A 1 79 ? 11.459 2.892 -11.266 1.00 95.56 79 LEU A CA 1
ATOM 623 C C . LEU A 1 79 ? 10.577 2.705 -12.509 1.00 95.56 79 LEU A C 1
ATOM 625 O O . LEU A 1 79 ? 11.094 2.456 -13.597 1.00 95.56 79 LEU A O 1
ATOM 629 N N . LEU A 1 80 ? 9.265 2.912 -12.365 1.00 96.12 80 LEU A N 1
ATOM 630 C CA . LEU A 1 80 ? 8.303 2.932 -13.467 1.00 96.12 80 LEU A CA 1
ATOM 631 C C . LEU A 1 80 ? 8.635 4.023 -14.484 1.00 96.12 80 LEU A C 1
ATOM 633 O O . LEU A 1 80 ? 8.698 3.742 -15.677 1.00 96.12 80 LEU A O 1
ATOM 637 N N . ALA A 1 81 ? 8.911 5.246 -14.025 1.00 95.06 81 ALA A N 1
ATOM 638 C CA . ALA A 1 81 ? 9.251 6.358 -14.905 1.00 95.06 81 ALA A CA 1
ATOM 639 C C . ALA A 1 81 ? 10.504 6.063 -15.741 1.00 95.06 81 ALA A C 1
ATOM 641 O O . ALA A 1 81 ? 10.497 6.316 -16.945 1.00 95.06 81 ALA A O 1
ATOM 642 N N . LYS A 1 82 ? 11.541 5.476 -15.126 1.00 94.19 82 LYS A N 1
ATOM 643 C CA . LYS A 1 82 ? 12.767 5.049 -15.819 1.00 94.19 82 LYS A CA 1
ATOM 644 C C . LYS A 1 82 ? 12.536 3.913 -16.815 1.00 94.19 82 LYS A C 1
ATOM 646 O O . LYS A 1 82 ? 13.203 3.871 -17.842 1.00 94.19 82 LYS A O 1
ATOM 651 N N . ASN A 1 83 ? 11.630 2.984 -16.507 1.00 94.38 83 ASN A N 1
ATOM 652 C CA . ASN A 1 83 ? 11.325 1.860 -17.390 1.00 94.38 83 ASN A CA 1
ATOM 653 C C . ASN A 1 83 ? 10.482 2.295 -18.599 1.00 94.38 83 ASN A C 1
ATOM 655 O O . ASN A 1 83 ? 10.745 1.860 -19.715 1.00 94.38 83 ASN A O 1
ATOM 659 N N . LEU A 1 84 ? 9.488 3.161 -18.376 1.00 93.56 84 LEU A N 1
ATOM 660 C CA . LEU A 1 84 ? 8.570 3.644 -19.410 1.00 93.56 84 LEU A CA 1
ATOM 661 C C . LEU A 1 84 ? 9.181 4.740 -20.289 1.00 93.56 84 LEU A C 1
ATOM 663 O O . LEU A 1 84 ? 8.826 4.848 -21.459 1.00 93.56 84 LEU A O 1
ATOM 667 N N . ASN A 1 85 ? 10.095 5.541 -19.738 1.00 92.38 85 ASN A N 1
ATOM 668 C CA . ASN A 1 85 ? 10.769 6.630 -20.445 1.00 92.38 85 ASN A CA 1
ATOM 669 C C . ASN A 1 85 ? 12.293 6.491 -20.290 1.00 92.38 85 ASN A C 1
ATOM 671 O O . ASN A 1 85 ? 12.908 7.250 -19.533 1.00 92.38 85 ASN A O 1
ATOM 675 N N . PRO A 1 86 ? 12.916 5.507 -20.962 1.00 88.25 86 PRO A N 1
ATOM 676 C CA . PRO A 1 86 ? 14.358 5.318 -20.888 1.00 88.25 86 PRO A CA 1
ATOM 677 C C . PRO A 1 86 ? 15.090 6.520 -21.498 1.00 88.25 86 PRO A C 1
ATOM 679 O O . PRO A 1 86 ? 14.750 6.989 -22.584 1.00 88.25 86 PRO A O 1
ATOM 682 N N . ILE A 1 87 ? 16.111 7.014 -20.796 1.00 89.06 87 ILE A N 1
ATOM 683 C CA . ILE A 1 87 ? 16.967 8.105 -21.272 1.00 89.06 87 ILE A CA 1
ATOM 684 C C . ILE A 1 87 ? 18.115 7.501 -22.084 1.00 89.06 87 ILE A C 1
ATOM 686 O O . ILE A 1 87 ? 18.806 6.591 -21.619 1.00 89.06 87 ILE A O 1
ATOM 690 N N . GLU A 1 88 ? 18.343 8.012 -23.294 1.00 84.50 88 GLU A N 1
ATOM 691 C CA . GLU A 1 88 ? 19.468 7.587 -24.128 1.00 84.50 88 GLU A CA 1
ATOM 692 C C . GLU A 1 88 ? 20.804 7.862 -23.418 1.00 84.50 88 GLU A C 1
ATOM 694 O O . GLU A 1 88 ? 21.086 8.984 -22.998 1.00 84.50 88 GLU A O 1
ATOM 699 N N . GLY A 1 89 ? 21.634 6.826 -23.275 1.00 84.00 89 GLY A N 1
ATOM 700 C CA . GLY A 1 89 ? 22.921 6.917 -22.579 1.00 84.00 89 GLY A CA 1
ATOM 701 C C . GLY A 1 89 ? 22.861 6.715 -21.061 1.00 84.00 89 GLY A C 1
ATOM 702 O O . GLY A 1 89 ? 23.899 6.844 -20.411 1.00 84.00 89 GLY A O 1
ATOM 703 N N . ASP A 1 90 ? 21.701 6.372 -20.486 1.00 85.25 90 ASP A N 1
ATOM 704 C CA . ASP A 1 90 ? 21.628 5.935 -19.088 1.00 85.25 90 ASP A CA 1
ATOM 705 C C . ASP A 1 90 ? 22.404 4.622 -18.896 1.00 85.25 90 ASP A C 1
ATOM 707 O O . ASP A 1 90 ? 22.195 3.634 -19.603 1.00 85.25 90 ASP A O 1
ATOM 711 N N . THR A 1 91 ? 23.318 4.612 -17.928 1.00 83.31 91 THR A N 1
ATOM 712 C CA . THR A 1 91 ? 24.137 3.440 -17.604 1.00 83.31 91 THR A CA 1
ATOM 713 C C . THR A 1 91 ? 23.380 2.417 -16.760 1.00 83.31 91 THR A C 1
ATOM 715 O O . THR A 1 91 ? 23.825 1.273 -16.664 1.00 83.31 91 THR A O 1
ATOM 718 N N . GLN A 1 92 ? 22.246 2.798 -16.156 1.00 83.31 92 GLN A N 1
ATOM 719 C CA . GLN A 1 92 ? 21.421 1.922 -15.319 1.00 83.31 92 GLN A CA 1
ATOM 720 C C . GLN A 1 92 ? 19.919 2.071 -15.629 1.00 83.31 92 GLN A C 1
ATOM 722 O O . GLN A 1 92 ? 19.160 2.556 -14.779 1.00 83.31 92 GLN A O 1
ATOM 727 N N . PRO A 1 93 ? 19.466 1.628 -16.820 1.00 86.69 93 PRO A N 1
ATOM 728 C CA . PRO A 1 93 ? 18.049 1.631 -17.158 1.00 86.69 93 PRO A CA 1
ATOM 729 C C . PRO A 1 93 ? 17.274 0.672 -16.249 1.00 86.69 93 PRO A C 1
ATOM 731 O O . PRO A 1 93 ? 17.768 -0.392 -15.876 1.00 86.69 93 PRO A O 1
ATOM 734 N N . ALA A 1 94 ? 16.034 1.031 -15.919 1.00 91.62 94 ALA A N 1
ATOM 735 C CA . ALA A 1 94 ? 15.158 0.156 -15.150 1.00 91.62 94 ALA A CA 1
ATOM 736 C C . ALA A 1 94 ? 14.617 -0.971 -16.036 1.00 91.62 94 ALA A C 1
ATOM 738 O O . ALA A 1 94 ? 13.981 -0.719 -17.064 1.00 91.62 94 ALA A O 1
ATOM 739 N N . THR A 1 95 ? 14.837 -2.216 -15.627 1.00 93.81 95 THR A N 1
ATOM 740 C CA . THR A 1 95 ? 14.359 -3.404 -16.337 1.00 93.81 95 THR A CA 1
ATOM 741 C C . THR A 1 95 ? 13.020 -3.892 -15.784 1.00 93.81 95 THR A C 1
ATOM 743 O O . THR A 1 95 ? 12.583 -3.513 -14.696 1.00 93.81 95 THR A O 1
ATOM 746 N N . LEU A 1 96 ? 12.359 -4.782 -16.529 1.00 93.31 96 LEU A N 1
ATOM 747 C CA . LEU A 1 96 ? 11.158 -5.463 -16.036 1.00 93.31 96 LEU A CA 1
ATOM 748 C C . LEU A 1 96 ? 11.446 -6.344 -14.809 1.00 93.31 96 LEU A C 1
ATOM 750 O O . LEU A 1 96 ? 10.541 -6.566 -14.012 1.00 93.31 96 LEU A O 1
ATOM 754 N N . ASP A 1 97 ? 12.679 -6.835 -14.654 1.00 93.56 97 ASP A N 1
ATOM 755 C CA . ASP A 1 97 ? 13.085 -7.644 -13.499 1.00 93.56 97 ASP A CA 1
ATOM 756 C C . ASP A 1 97 ? 13.221 -6.774 -12.242 1.00 93.56 97 ASP A C 1
ATOM 758 O O . ASP A 1 97 ? 12.739 -7.153 -11.178 1.00 93.56 97 ASP A O 1
ATOM 762 N N . ASP A 1 98 ? 13.751 -5.550 -12.388 1.00 94.56 98 ASP A N 1
ATOM 763 C CA . ASP A 1 98 ? 13.772 -4.562 -11.304 1.00 94.56 98 ASP A CA 1
ATOM 764 C C . ASP A 1 98 ? 12.349 -4.217 -10.842 1.00 94.56 98 ASP A C 1
ATOM 766 O O . ASP A 1 98 ? 12.084 -4.148 -9.638 1.00 94.56 98 ASP A O 1
ATOM 770 N N . LEU A 1 99 ? 11.424 -4.008 -11.792 1.00 94.69 99 LEU A N 1
ATOM 771 C CA . LEU A 1 99 ? 10.016 -3.744 -11.486 1.00 94.69 99 LEU A CA 1
ATOM 772 C C . LEU A 1 99 ? 9.367 -4.927 -10.765 1.00 94.69 99 LEU A C 1
ATOM 774 O O . LEU A 1 99 ? 8.745 -4.719 -9.727 1.00 94.69 99 LEU A O 1
ATOM 778 N N . ALA A 1 100 ? 9.541 -6.148 -11.274 1.00 94.12 100 ALA A N 1
ATOM 779 C CA . ALA A 1 100 ? 9.005 -7.356 -10.651 1.00 94.12 100 ALA A CA 1
ATOM 780 C C . ALA A 1 100 ? 9.544 -7.530 -9.226 1.00 94.12 100 ALA A C 1
ATOM 782 O O . ALA A 1 100 ? 8.782 -7.560 -8.265 1.00 94.12 100 ALA A O 1
ATOM 783 N N . GLY A 1 101 ? 10.869 -7.528 -9.069 1.00 93.50 101 GLY A N 1
ATOM 784 C CA . GLY A 1 101 ? 11.513 -7.737 -7.777 1.00 93.50 101 GLY A CA 1
ATOM 785 C C . GLY A 1 101 ? 11.128 -6.683 -6.739 1.00 93.50 101 GLY A C 1
ATOM 786 O O . GLY A 1 101 ? 10.886 -7.020 -5.580 1.00 93.50 101 GLY A O 1
ATOM 787 N N . TYR A 1 102 ? 11.025 -5.408 -7.131 1.00 95.38 102 TYR A N 1
ATOM 788 C CA . TYR A 1 102 ? 10.565 -4.371 -6.206 1.00 95.38 102 TYR A CA 1
ATOM 789 C C . TYR A 1 102 ? 9.076 -4.514 -5.881 1.00 95.38 102 TYR A C 1
ATOM 791 O O . TYR A 1 102 ? 8.678 -4.338 -4.727 1.00 95.38 102 TYR A O 1
ATOM 799 N N . TRP A 1 103 ? 8.252 -4.842 -6.876 1.00 95.12 103 TRP A N 1
ATOM 800 C CA . TRP A 1 103 ? 6.820 -5.032 -6.685 1.00 95.12 103 TRP A CA 1
ATOM 801 C C . TRP A 1 103 ? 6.507 -6.216 -5.764 1.00 95.12 103 TRP A C 1
ATOM 803 O O . TRP A 1 103 ? 5.612 -6.088 -4.931 1.00 95.12 103 TRP A O 1
ATOM 813 N N . ALA A 1 104 ? 7.280 -7.303 -5.812 1.00 93.38 104 ALA A N 1
ATOM 814 C CA . ALA A 1 104 ? 7.160 -8.415 -4.871 1.00 93.38 104 ALA A CA 1
ATOM 815 C C . ALA A 1 104 ? 7.304 -7.947 -3.416 1.00 93.38 104 ALA A C 1
ATOM 817 O O . ALA A 1 104 ? 6.492 -8.290 -2.558 1.00 93.38 104 ALA A O 1
ATOM 818 N N . LEU A 1 105 ? 8.308 -7.105 -3.144 1.00 92.75 105 LEU A N 1
ATOM 819 C CA . LEU A 1 105 ? 8.545 -6.553 -1.808 1.00 92.75 105 LEU A CA 1
ATOM 820 C C . LEU A 1 105 ? 7.389 -5.655 -1.355 1.00 92.75 105 LEU A C 1
ATOM 822 O O . LEU A 1 105 ? 6.936 -5.764 -0.218 1.00 92.75 105 LEU A O 1
ATOM 826 N N . VAL A 1 106 ? 6.901 -4.786 -2.245 1.00 94.06 106 VAL A N 1
ATOM 827 C CA . VAL A 1 106 ? 5.760 -3.903 -1.956 1.00 94.06 106 VAL A CA 1
ATOM 828 C C . VAL A 1 106 ? 4.483 -4.712 -1.741 1.00 94.06 106 VAL A C 1
ATOM 830 O O . VAL A 1 106 ? 3.720 -4.396 -0.837 1.00 94.06 106 VAL A O 1
ATOM 833 N N . SER A 1 107 ? 4.267 -5.767 -2.525 1.00 91.44 107 SER A N 1
ATOM 834 C CA . SER A 1 107 ? 3.100 -6.649 -2.419 1.00 91.44 107 SER A CA 1
ATOM 835 C C . SER A 1 107 ? 3.038 -7.351 -1.068 1.00 91.44 107 SER A C 1
ATOM 837 O O . SER A 1 107 ? 1.976 -7.391 -0.461 1.00 91.44 107 SER A O 1
ATOM 839 N N . MET A 1 108 ? 4.175 -7.821 -0.548 1.00 90.44 108 MET A N 1
ATOM 840 C CA . MET A 1 108 ? 4.227 -8.408 0.796 1.00 90.44 108 MET A CA 1
ATOM 841 C C . MET A 1 108 ? 3.824 -7.394 1.877 1.00 90.44 108 MET A C 1
ATOM 843 O O . MET A 1 108 ? 3.017 -7.708 2.745 1.00 90.44 108 MET A O 1
ATOM 847 N N . GLU A 1 109 ? 4.330 -6.157 1.806 1.00 93.69 109 GLU A N 1
ATOM 848 C CA . GLU A 1 109 ? 3.930 -5.105 2.753 1.00 93.69 109 GLU A CA 1
ATOM 849 C C . GLU A 1 109 ? 2.460 -4.682 2.575 1.00 93.69 109 GLU A C 1
ATOM 851 O O . GLU A 1 109 ? 1.810 -4.285 3.542 1.00 93.69 109 GLU A O 1
ATOM 856 N N . LEU A 1 110 ? 1.917 -4.754 1.356 1.00 95.06 110 LEU A N 1
ATOM 857 C CA . LEU A 1 110 ? 0.498 -4.504 1.096 1.00 95.06 110 LEU A CA 1
ATOM 858 C C . LEU A 1 110 ? 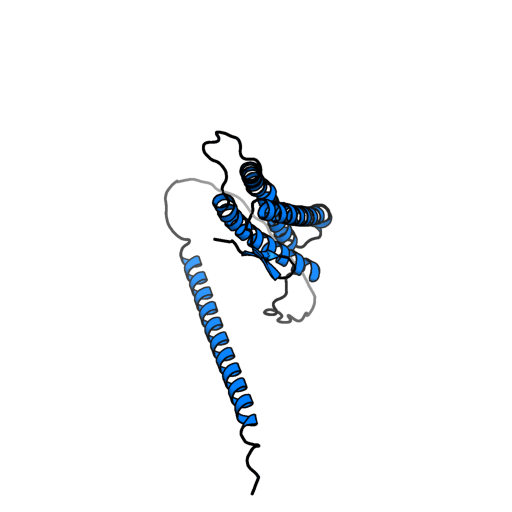-0.391 -5.572 1.728 1.00 95.06 110 LEU A C 1
ATOM 860 O O . LEU A 1 110 ? -1.408 -5.211 2.313 1.00 95.06 110 LEU A O 1
ATOM 864 N N . ASP A 1 111 ? -0.006 -6.847 1.656 1.00 95.19 111 ASP A N 1
ATOM 865 C CA . ASP A 1 111 ? -0.735 -7.941 2.306 1.00 95.19 111 ASP A CA 1
ATOM 866 C C . ASP A 1 111 ? -0.771 -7.752 3.832 1.00 95.19 111 ASP A C 1
ATOM 868 O O . ASP A 1 111 ? -1.825 -7.909 4.456 1.00 95.19 111 ASP A O 1
ATOM 872 N N . ASP A 1 112 ? 0.350 -7.338 4.434 1.00 94.81 112 ASP A N 1
ATOM 873 C CA . ASP A 1 112 ? 0.416 -7.013 5.864 1.00 94.81 112 ASP A CA 1
ATOM 874 C C . ASP A 1 112 ? -0.533 -5.855 6.223 1.00 94.81 112 ASP A C 1
ATOM 876 O O . ASP A 1 112 ? -1.267 -5.913 7.215 1.00 94.81 112 ASP A O 1
ATOM 880 N N . VAL A 1 113 ? -0.557 -4.800 5.401 1.00 96.19 113 VAL A N 1
ATOM 881 C CA . VAL A 1 113 ? -1.447 -3.645 5.595 1.00 96.19 113 VAL A CA 1
ATOM 882 C C . VAL A 1 113 ? -2.917 -4.016 5.400 1.00 96.19 113 VAL A C 1
ATOM 884 O O . VAL A 1 113 ? -3.761 -3.564 6.175 1.00 96.19 113 VAL A O 1
ATOM 887 N N . GLU A 1 114 ? -3.245 -4.849 4.414 1.00 95.69 114 GLU A N 1
ATOM 888 C CA . GLU A 1 114 ? -4.613 -5.334 4.221 1.00 95.69 114 GLU A CA 1
ATOM 889 C C . GLU A 1 114 ? -5.061 -6.183 5.414 1.00 95.69 114 GLU A C 1
ATOM 891 O O . GLU A 1 114 ? -6.196 -6.048 5.861 1.00 95.69 114 GLU A O 1
ATOM 896 N N . GLY A 1 115 ? -4.165 -6.978 6.009 1.00 95.94 115 GLY A N 1
ATOM 897 C CA . GLY A 1 115 ? -4.433 -7.682 7.264 1.00 95.94 115 GLY A CA 1
ATOM 898 C C . GLY A 1 115 ? -4.820 -6.737 8.408 1.00 95.94 115 GLY A C 1
ATOM 899 O O . GLY A 1 115 ? -5.796 -6.993 9.117 1.00 95.94 115 GLY A O 1
ATOM 900 N N . LEU A 1 116 ? -4.114 -5.610 8.552 1.00 97.12 116 LEU A N 1
ATOM 901 C CA . LEU A 1 116 ? -4.450 -4.580 9.544 1.00 97.12 116 LEU A CA 1
ATOM 902 C C . LEU A 1 116 ? -5.815 -3.940 9.264 1.00 97.12 116 LEU A C 1
ATOM 904 O O . LEU A 1 116 ? -6.601 -3.720 10.186 1.00 97.12 116 LEU A O 1
ATOM 908 N N . PHE A 1 117 ? -6.121 -3.637 8.002 1.00 97.75 117 PHE A N 1
ATOM 909 C CA . PHE A 1 117 ? -7.420 -3.064 7.655 1.00 97.75 117 PHE A CA 1
ATOM 910 C C . PHE A 1 117 ? -8.568 -4.069 7.765 1.00 97.75 117 PHE A C 1
ATOM 912 O O . PHE A 1 117 ? -9.667 -3.674 8.147 1.00 97.75 117 PHE A O 1
ATOM 919 N N . ALA A 1 118 ? -8.326 -5.353 7.513 1.00 96.69 118 ALA A N 1
ATOM 920 C CA . ALA A 1 118 ? -9.306 -6.403 7.748 1.00 96.69 118 ALA A CA 1
ATOM 921 C C . ALA A 1 118 ? -9.676 -6.487 9.237 1.00 96.69 118 ALA A C 1
ATOM 923 O O . ALA A 1 118 ? -10.856 -6.589 9.566 1.00 96.69 118 ALA A O 1
ATOM 924 N N . GLU A 1 119 ? -8.703 -6.366 10.147 1.00 95.56 119 GLU A N 1
ATOM 925 C CA . GLU A 1 119 ? -8.979 -6.272 11.586 1.00 95.56 119 GLU A CA 1
ATOM 926 C C . GLU A 1 119 ? -9.843 -5.045 11.918 1.00 95.56 119 GLU A C 1
ATOM 928 O O . GLU A 1 119 ? -10.842 -5.162 12.630 1.00 95.56 119 GLU A O 1
ATOM 933 N N . VAL A 1 120 ? -9.508 -3.876 11.360 1.00 96.19 120 VAL A N 1
ATOM 934 C CA . VAL A 1 120 ? -10.308 -2.650 11.525 1.00 96.19 120 VAL A CA 1
ATOM 935 C C . VAL A 1 120 ? -11.737 -2.839 11.009 1.00 96.19 120 VAL A C 1
ATOM 937 O O . VAL A 1 120 ? -12.687 -2.412 11.669 1.00 96.19 120 VAL A O 1
ATOM 940 N N . ASP A 1 121 ? -11.913 -3.494 9.864 1.00 95.88 121 ASP A N 1
ATOM 941 C CA . ASP A 1 121 ? -13.227 -3.752 9.278 1.00 95.88 121 ASP A CA 1
ATOM 942 C C . ASP A 1 121 ? -14.067 -4.693 10.155 1.00 95.88 121 ASP A C 1
ATOM 944 O O . ASP A 1 121 ? -15.264 -4.458 10.335 1.00 95.88 121 ASP A O 1
ATOM 948 N N . GLU A 1 122 ? -13.461 -5.726 10.744 1.00 95.06 122 GLU A N 1
ATOM 949 C CA . GLU A 1 122 ? -14.142 -6.621 11.686 1.00 95.06 122 GLU A CA 1
ATOM 950 C C . GLU A 1 122 ? -14.546 -5.894 12.973 1.00 95.06 122 GLU A C 1
ATOM 952 O O . GLU A 1 122 ? -15.686 -6.026 13.430 1.00 95.06 122 GLU A O 1
ATOM 957 N N . LEU A 1 123 ? -13.660 -5.057 13.523 1.00 93.88 123 LEU A N 1
ATOM 958 C CA . LEU A 1 123 ? -13.993 -4.213 14.670 1.00 93.88 123 LEU A CA 1
ATOM 959 C C . LEU A 1 123 ? -15.155 -3.280 14.336 1.00 93.88 123 LEU A C 1
ATOM 961 O O . LEU A 1 123 ? -16.107 -3.194 15.108 1.00 93.88 123 LEU A O 1
ATOM 965 N N . ARG A 1 124 ? -15.137 -2.640 13.164 1.00 92.31 124 ARG A N 1
ATOM 966 C CA . ARG A 1 124 ? -16.218 -1.756 12.716 1.00 92.31 124 ARG A CA 1
ATOM 967 C C . ARG A 1 124 ? -17.555 -2.493 12.603 1.00 92.31 124 ARG A C 1
ATOM 969 O O . ARG A 1 124 ? -18.574 -1.958 13.038 1.00 92.31 124 ARG A O 1
ATOM 976 N N . LYS A 1 125 ? -17.567 -3.718 12.064 1.00 93.69 125 LYS A N 1
ATOM 977 C CA . LYS A 1 125 ? -18.777 -4.561 11.978 1.00 93.69 125 LYS A CA 1
ATOM 978 C C . LYS A 1 125 ? -19.322 -4.938 13.357 1.00 93.69 125 LYS A C 1
ATOM 980 O O . LYS A 1 125 ? -20.535 -5.021 13.519 1.00 93.69 125 LYS A O 1
ATOM 985 N N . ASN A 1 126 ? -18.448 -5.119 14.346 1.00 92.94 126 ASN A N 1
ATOM 986 C CA . ASN A 1 126 ? -18.813 -5.444 15.726 1.00 92.94 126 ASN A CA 1
ATOM 987 C C . ASN A 1 126 ? -18.959 -4.203 16.633 1.00 92.94 126 ASN A C 1
ATOM 989 O O . ASN A 1 126 ? -18.785 -4.291 17.849 1.00 92.94 126 ASN A O 1
ATOM 993 N N . GLY A 1 127 ? -19.215 -3.018 16.065 1.00 91.69 127 GLY A N 1
ATOM 994 C CA . GLY A 1 127 ? -19.408 -1.790 16.848 1.00 91.69 127 GLY A CA 1
ATOM 995 C C . GLY A 1 127 ? -18.194 -1.403 17.702 1.00 91.69 127 GLY A C 1
ATOM 996 O O . GLY A 1 127 ? -18.349 -0.923 18.823 1.00 91.69 127 GLY A O 1
ATOM 997 N N . TRP A 1 128 ? -16.989 -1.654 17.187 1.00 93.25 128 TRP A N 1
ATOM 998 C CA . TRP A 1 128 ? -15.690 -1.416 17.824 1.00 93.25 128 TRP A CA 1
ATOM 999 C C . TRP A 1 128 ? -15.432 -2.230 19.093 1.00 93.25 128 TRP A C 1
ATOM 1001 O O . TRP A 1 128 ? -14.567 -1.877 19.891 1.00 93.25 128 TRP A O 1
ATOM 1011 N N . GLN A 1 129 ? -16.168 -3.323 19.295 1.00 85.81 129 GLN A N 1
ATOM 1012 C CA . GLN A 1 129 ? -15.941 -4.247 20.400 1.00 85.81 129 GLN A CA 1
ATOM 1013 C C . GLN A 1 129 ? -14.974 -5.355 19.981 1.00 85.81 129 GLN A C 1
ATOM 1015 O O . GLN A 1 129 ? -15.041 -5.863 18.857 1.00 85.81 129 GLN A O 1
ATOM 1020 N N . LYS A 1 130 ? -14.116 -5.797 20.911 1.00 74.62 130 LYS A N 1
ATOM 1021 C CA . LYS A 1 130 ? -13.258 -6.967 20.678 1.00 74.62 130 LYS A CA 1
ATOM 1022 C C . LYS A 1 130 ? -14.138 -8.161 20.323 1.00 74.62 130 LYS A C 1
ATOM 1024 O O . LYS A 1 130 ? -15.137 -8.410 21.004 1.00 74.62 130 LYS A O 1
ATOM 1029 N N . ALA A 1 131 ? -13.751 -8.911 19.292 1.00 63.69 131 ALA A N 1
ATOM 1030 C CA . ALA A 1 131 ? -14.370 -10.193 18.995 1.00 63.69 131 ALA A CA 1
ATOM 1031 C C . ALA A 1 131 ? -14.291 -11.053 20.263 1.00 63.69 131 ALA A C 1
ATOM 1033 O O . ALA A 1 131 ? -13.209 -11.452 20.698 1.00 63.69 131 ALA A O 1
ATOM 1034 N N . THR A 1 132 ? -15.437 -11.275 20.906 1.00 52.19 132 THR A N 1
ATOM 1035 C CA . THR A 1 132 ? -15.521 -12.167 22.057 1.00 52.19 132 THR A CA 1
ATOM 1036 C C . THR A 1 132 ? -15.361 -13.575 21.507 1.00 52.19 132 THR A C 1
ATOM 1038 O O . THR A 1 132 ? -16.332 -14.231 21.147 1.00 52.19 132 THR A O 1
ATOM 1041 N N . THR A 1 133 ? -14.125 -14.062 21.400 1.00 45.81 133 THR A N 1
ATOM 1042 C CA . THR A 1 133 ? -13.901 -15.503 21.464 1.00 45.81 133 THR A CA 1
ATOM 1043 C C . THR A 1 133 ? -14.430 -15.937 22.821 1.00 45.81 133 THR A C 1
ATOM 1045 O O . THR A 1 133 ? -13.800 -15.659 23.839 1.00 45.81 133 THR A O 1
ATOM 1048 N N . SER A 1 134 ? -15.621 -16.536 22.833 1.00 41.16 134 SER A N 1
ATOM 1049 C CA . SER A 1 134 ? -16.262 -17.124 24.006 1.00 41.16 134 SER A CA 1
ATOM 1050 C C . SER A 1 134 ? -15.361 -18.189 24.631 1.00 41.16 134 SER A C 1
ATOM 1052 O O . SER A 1 134 ? -15.501 -19.374 24.356 1.00 41.16 134 SER A O 1
ATOM 1054 N N . VAL A 1 135 ? -14.425 -17.760 25.471 1.00 47.44 135 VAL A N 1
ATOM 1055 C CA . VAL A 1 135 ? -13.747 -18.574 26.481 1.00 47.44 135 VAL A CA 1
ATOM 1056 C C . VAL A 1 135 ? -13.457 -17.674 27.684 1.00 47.44 135 VAL A C 1
ATOM 1058 O O . VAL A 1 135 ? -12.308 -17.455 28.014 1.00 47.44 135 VAL A O 1
ATOM 1061 N N . ASP A 1 136 ? -14.496 -17.044 28.236 1.00 42.56 136 ASP A N 1
ATOM 1062 C CA . ASP A 1 136 ? -14.591 -16.584 29.636 1.00 42.56 136 ASP A CA 1
ATOM 1063 C C . ASP A 1 136 ? -15.901 -15.792 29.800 1.00 42.56 136 ASP A C 1
ATOM 1065 O O . ASP A 1 136 ? -15.939 -14.577 29.960 1.00 42.56 136 ASP A O 1
ATOM 1069 N N . GLN A 1 137 ? -17.029 -16.494 29.693 1.00 39.25 137 GLN A N 1
ATOM 1070 C CA . GLN A 1 137 ? -18.257 -16.059 30.357 1.00 39.25 137 GLN A CA 1
ATOM 1071 C C . GLN A 1 137 ? -18.583 -17.107 31.414 1.00 39.25 137 GLN A C 1
ATOM 1073 O O . GLN A 1 137 ? -19.422 -17.983 31.218 1.00 39.25 137 GLN A O 1
ATOM 1078 N N . LEU A 1 138 ? -17.870 -17.037 32.538 1.00 39.34 138 LEU A N 1
ATOM 1079 C CA . LEU A 1 138 ? -18.427 -17.504 33.798 1.00 39.34 138 LEU A CA 1
ATOM 1080 C C . LEU A 1 138 ? -19.365 -16.397 34.308 1.00 39.34 138 LEU A C 1
ATOM 1082 O O . LEU A 1 138 ? -18.918 -15.260 34.475 1.00 39.34 138 LEU A O 1
ATOM 1086 N N . PRO A 1 139 ? -20.658 -16.680 34.536 1.00 40.72 139 PRO A N 1
ATOM 1087 C CA . PRO A 1 139 ? -21.578 -15.695 35.076 1.00 40.72 139 PRO A CA 1
ATOM 1088 C C . PRO A 1 139 ? -21.278 -15.520 36.567 1.00 40.72 139 PRO A C 1
ATOM 1090 O O . PRO A 1 139 ? -21.684 -16.340 37.389 1.00 40.72 139 PRO A O 1
ATOM 1093 N N . ILE A 1 140 ? -20.570 -14.451 36.940 1.00 40.31 140 ILE A N 1
ATOM 1094 C CA . ILE A 1 140 ? -20.550 -14.013 38.338 1.00 40.31 140 ILE A CA 1
ATOM 1095 C C . ILE A 1 140 ? -21.884 -13.313 38.585 1.00 40.31 140 ILE A C 1
ATOM 1097 O O . ILE A 1 140 ? -22.083 -12.152 38.234 1.00 40.31 140 ILE A O 1
ATOM 1101 N N . GLN A 1 141 ? -22.822 -14.086 39.131 1.00 41.34 141 GLN A N 1
ATOM 1102 C CA . GLN A 1 141 ? -24.088 -13.592 39.646 1.00 41.34 141 GLN A CA 1
ATOM 1103 C C . GLN A 1 141 ? -23.840 -12.514 40.703 1.00 41.34 141 GLN A C 1
ATOM 1105 O O . GLN A 1 141 ? -23.071 -12.682 41.648 1.00 41.34 141 GLN A O 1
ATOM 1110 N N . SER A 1 142 ? -24.549 -11.411 40.523 1.00 41.34 142 SER A N 1
ATOM 1111 C CA . SER A 1 142 ? -24.774 -10.342 41.482 1.00 41.34 142 SER A CA 1
ATOM 1112 C C . SER A 1 142 ? -25.430 -10.839 42.775 1.00 41.34 142 SER A C 1
ATOM 1114 O O . SER A 1 142 ? -26.416 -11.577 42.727 1.00 41.34 142 SER A O 1
ATOM 1116 N N . SER A 1 143 ? -24.984 -10.325 43.922 1.00 33.34 143 SER A N 1
ATOM 1117 C CA . SER A 1 143 ? -25.844 -10.108 45.096 1.00 33.34 143 SER A CA 1
ATOM 1118 C C . SER A 1 143 ? -25.356 -8.918 45.944 1.00 33.34 143 SER A C 1
ATOM 1120 O O . SER A 1 143 ? -24.173 -8.584 45.863 1.00 33.34 143 SER A O 1
ATOM 1122 N N . PRO A 1 144 ? -26.255 -8.239 46.693 1.00 41.53 144 PRO A N 1
ATOM 1123 C CA . PRO A 1 144 ? -26.140 -6.814 47.021 1.00 41.53 144 PRO A CA 1
ATOM 1124 C C . PRO A 1 144 ? -25.954 -6.472 48.523 1.00 41.53 144 PRO A C 1
ATOM 1126 O O . PRO A 1 144 ? -26.490 -7.145 49.391 1.00 41.53 144 PRO A O 1
ATOM 1129 N N . GLU A 1 145 ? -25.237 -5.360 48.753 1.00 34.81 145 GLU A N 1
ATOM 1130 C CA . GLU A 1 145 ? -25.465 -4.223 49.688 1.00 34.81 145 GLU A CA 1
ATOM 1131 C C . GLU A 1 145 ? -25.536 -4.348 51.244 1.00 34.81 145 GLU A C 1
ATOM 1133 O O . GLU A 1 145 ? -26.169 -5.238 51.799 1.00 34.81 145 GLU A O 1
ATOM 1138 N N . HIS A 1 146 ? -25.007 -3.279 51.891 1.00 34.28 146 HIS A N 1
ATOM 1139 C CA . HIS A 1 146 ? -25.076 -2.792 53.301 1.00 34.28 146 HIS A CA 1
ATOM 1140 C C . HIS A 1 146 ? -24.050 -3.376 54.301 1.00 34.28 146 HIS A C 1
ATOM 1142 O O . HIS A 1 146 ? -23.966 -4.582 54.450 1.00 34.28 146 HIS A O 1
ATOM 1148 N N . GLY A 1 147 ? -23.237 -2.653 55.093 1.00 30.95 147 GLY A N 1
ATOM 1149 C CA . GLY A 1 147 ? -23.138 -1.265 55.599 1.00 30.95 147 GLY A CA 1
ATOM 1150 C C . GLY A 1 147 ? -22.114 -1.242 56.791 1.00 30.95 147 GLY A C 1
ATOM 1151 O O . GLY A 1 147 ? -21.476 -2.264 57.008 1.00 30.95 147 GLY A O 1
ATOM 1152 N N . PRO A 1 148 ? -21.895 -0.156 57.577 1.00 46.22 148 PRO A N 1
ATOM 1153 C CA . PRO A 1 148 ? -20.645 0.637 57.476 1.00 46.22 148 PRO A CA 1
ATOM 1154 C C . PRO A 1 148 ? -19.863 1.027 58.790 1.00 46.22 148 PRO A C 1
ATOM 1156 O O . PRO A 1 148 ? -20.433 1.014 59.875 1.00 46.22 148 PRO A O 1
ATOM 1159 N N . GLN A 1 149 ? -18.612 1.541 58.623 1.00 44.03 149 GLN A N 1
ATOM 1160 C CA . GLN A 1 149 ? -17.830 2.544 59.445 1.00 44.03 149 GLN A CA 1
ATOM 1161 C C . GLN A 1 149 ? -16.913 2.082 60.643 1.00 44.03 149 GLN A C 1
ATOM 1163 O O . GLN A 1 149 ? -17.080 0.960 61.102 1.00 44.03 149 GLN A O 1
ATOM 1168 N N . PRO A 1 150 ? -16.029 2.929 61.272 1.00 47.59 150 PRO A N 1
ATOM 1169 C CA . PRO A 1 150 ? -14.839 3.686 60.763 1.00 47.59 150 PRO A CA 1
ATOM 1170 C C . PRO A 1 150 ? -13.636 3.891 61.786 1.00 47.59 150 PRO A C 1
ATOM 1172 O O . PRO A 1 150 ? -13.704 3.426 62.917 1.00 47.59 150 PRO A O 1
ATOM 1175 N N . LEU A 1 151 ? -12.621 4.723 61.413 1.00 32.66 151 LEU A N 1
ATOM 1176 C CA . LEU A 1 151 ? -11.569 5.449 62.221 1.00 32.66 151 LEU A CA 1
ATOM 1177 C C . LEU A 1 151 ? -10.400 4.629 62.843 1.00 32.66 151 LEU A C 1
ATOM 1179 O O . LEU A 1 151 ? -10.605 3.505 63.258 1.00 32.66 151 LEU A O 1
ATOM 1183 N N . ALA A 1 152 ? -9.148 5.074 63.067 1.00 34.41 152 ALA A N 1
ATOM 1184 C CA . ALA A 1 152 ? -8.256 6.237 62.833 1.00 34.41 152 ALA A CA 1
ATOM 1185 C C . ALA A 1 152 ? -6.826 5.748 63.266 1.00 34.41 152 ALA A C 1
ATOM 1187 O O . ALA A 1 152 ? -6.755 4.811 64.051 1.00 34.41 152 ALA A O 1
ATOM 1188 N N . THR A 1 153 ? -5.656 6.200 62.783 1.00 33.31 153 THR A N 1
ATOM 1189 C CA . THR A 1 153 ? -4.901 7.424 63.160 1.00 33.31 153 THR A CA 1
ATOM 1190 C C . THR A 1 153 ? -3.536 7.454 62.417 1.00 33.31 153 THR A C 1
ATOM 1192 O O . THR A 1 153 ? -3.042 6.427 61.958 1.00 33.31 153 THR A O 1
ATOM 1195 N N . LYS A 1 154 ? -2.936 8.649 62.261 1.00 34.72 154 LYS A N 1
ATOM 1196 C CA . LYS A 1 154 ? -1.664 8.941 61.544 1.00 34.72 154 LYS A CA 1
ATOM 1197 C C . LYS A 1 154 ? -0.438 9.083 62.521 1.00 34.72 154 LYS A C 1
ATOM 1199 O O . LYS A 1 154 ? -0.591 8.679 63.666 1.00 34.72 154 LYS A O 1
ATOM 1204 N N . PRO A 1 155 ? 0.745 9.646 62.133 1.00 57.50 155 PRO A N 1
ATOM 1205 C CA . PRO A 1 155 ? 2.105 9.048 62.114 1.00 57.50 155 PRO A CA 1
ATOM 1206 C C . PRO A 1 155 ? 3.067 9.646 63.196 1.00 57.50 155 PRO A C 1
ATOM 1208 O O . PRO A 1 155 ? 2.558 10.339 64.077 1.00 57.50 155 PRO A O 1
ATOM 1211 N N . PRO A 1 156 ? 4.421 9.438 63.193 1.00 42.19 156 PRO A N 1
ATOM 1212 C CA . PRO A 1 156 ? 5.320 10.403 62.507 1.00 42.19 156 PRO A CA 1
ATOM 1213 C C . PRO A 1 156 ? 6.758 9.930 62.076 1.00 42.19 156 PRO A C 1
ATOM 1215 O O . PRO A 1 156 ? 7.340 8.994 62.604 1.00 42.19 156 PRO A O 1
ATOM 1218 N N . VAL A 1 157 ? 7.303 10.658 61.088 1.00 32.88 157 VAL A N 1
ATOM 1219 C CA . VAL A 1 157 ? 8.683 11.151 60.785 1.00 32.88 157 VAL A CA 1
ATOM 1220 C C . VAL A 1 157 ? 10.010 10.391 61.093 1.00 32.88 157 VAL A C 1
ATOM 1222 O O . VAL A 1 157 ? 10.393 10.173 62.231 1.00 32.88 157 VAL A O 1
ATOM 1225 N N . SER A 1 158 ? 10.811 10.261 60.015 1.00 35.34 158 SER A N 1
ATOM 1226 C CA . SER A 1 158 ? 12.239 10.648 59.828 1.00 35.34 158 SER A CA 1
ATOM 1227 C C . SER A 1 158 ? 13.393 9.981 60.611 1.00 35.34 158 SER A C 1
ATOM 1229 O O . SER A 1 158 ? 13.624 10.315 61.765 1.00 35.34 158 SER A O 1
ATOM 1231 N N . SER A 1 159 ? 14.300 9.295 59.884 1.00 35.69 159 SER A N 1
ATOM 1232 C CA . SER A 1 159 ? 15.737 9.666 59.810 1.00 35.69 159 SER A CA 1
ATOM 1233 C C . SER A 1 159 ? 16.518 8.913 58.702 1.00 35.69 159 SER A C 1
ATOM 1235 O O . SER A 1 159 ? 16.486 7.691 58.624 1.00 35.69 159 SER A O 1
ATOM 1237 N N . ARG A 1 160 ? 17.188 9.703 57.841 1.00 34.91 160 ARG A N 1
ATOM 1238 C CA . ARG A 1 160 ? 18.540 9.587 57.216 1.00 34.91 160 ARG A CA 1
ATOM 1239 C C . ARG A 1 160 ? 19.390 8.324 57.523 1.00 34.91 160 ARG A C 1
ATOM 1241 O O . ARG A 1 160 ? 19.356 7.838 58.637 1.00 34.91 160 ARG A O 1
ATOM 1248 N N . MET A 1 161 ? 20.297 7.806 56.674 1.00 37.28 161 MET A N 1
ATOM 1249 C CA . MET A 1 161 ? 21.140 8.392 55.610 1.00 37.28 161 MET A CA 1
ATOM 1250 C C . MET A 1 161 ? 21.969 7.284 54.887 1.00 37.28 161 MET A C 1
ATOM 1252 O O . MET A 1 161 ? 22.300 6.292 55.520 1.00 37.28 161 MET A O 1
ATOM 1256 N N . VAL A 1 162 ? 22.396 7.570 53.638 1.00 35.12 162 VAL A N 1
ATOM 1257 C CA . VAL A 1 162 ? 23.602 7.121 52.865 1.00 35.12 162 VAL A CA 1
ATOM 1258 C C . VAL A 1 162 ? 23.864 5.620 52.583 1.00 35.12 162 VAL A C 1
ATOM 1260 O O . VAL A 1 162 ? 23.572 4.775 53.404 1.00 35.12 162 VAL A O 1
ATOM 1263 N N . LYS A 1 163 ? 24.555 5.148 51.529 1.00 36.81 163 LYS A N 1
ATOM 1264 C CA . LYS A 1 163 ? 24.943 5.536 50.148 1.00 36.81 163 LYS A CA 1
ATOM 1265 C C . LYS A 1 163 ? 25.982 4.474 49.729 1.00 36.81 163 LYS A C 1
ATOM 1267 O O . LYS A 1 163 ? 27.035 4.441 50.351 1.00 36.81 163 LYS A O 1
ATOM 1272 N N . SER A 1 164 ? 25.781 3.696 48.665 1.00 35.34 164 SER A N 1
ATOM 1273 C CA . SER A 1 164 ? 26.899 3.153 47.864 1.00 35.34 164 SER A CA 1
ATOM 1274 C C . SER A 1 164 ? 26.426 2.577 46.526 1.00 35.34 164 SER A C 1
ATOM 1276 O O . SER A 1 164 ? 25.335 2.034 46.388 1.00 35.34 164 SER A O 1
ATOM 1278 N N . ARG A 1 165 ? 27.258 2.813 45.510 1.00 39.03 165 ARG A N 1
ATOM 1279 C CA . ARG A 1 165 ? 27.101 2.451 44.098 1.00 39.03 165 ARG A CA 1
ATOM 1280 C C . ARG A 1 165 ? 27.541 1.000 43.872 1.00 39.03 165 ARG A C 1
ATOM 1282 O O . ARG A 1 165 ? 28.555 0.608 44.434 1.00 39.03 165 ARG A O 1
ATOM 1289 N N . GLY A 1 166 ? 26.930 0.340 42.886 1.00 30.52 166 GLY A N 1
ATOM 1290 C CA . GLY A 1 166 ? 27.688 -0.423 41.887 1.00 30.52 166 GLY A CA 1
ATOM 1291 C C . GLY A 1 166 ? 27.453 -1.936 41.797 1.00 30.52 166 GLY A C 1
ATOM 1292 O O . GLY A 1 166 ? 27.832 -2.673 42.692 1.00 30.52 166 GLY A O 1
ATOM 1293 N N . ALA A 1 167 ? 27.004 -2.331 40.597 1.00 33.62 167 ALA A N 1
ATOM 1294 C CA . ALA A 1 167 ? 27.375 -3.533 39.835 1.00 33.62 167 ALA A CA 1
ATOM 1295 C C . ALA A 1 167 ? 26.482 -4.805 39.895 1.00 33.62 167 ALA A C 1
ATOM 1297 O O . ALA A 1 167 ? 26.501 -5.572 40.844 1.00 33.62 167 ALA A O 1
ATOM 1298 N N . VAL A 1 168 ? 25.794 -5.010 38.757 1.00 35.94 168 VAL A N 1
ATOM 1299 C CA . VAL A 1 168 ? 25.592 -6.236 37.941 1.00 35.94 168 VAL A CA 1
ATOM 1300 C C . VAL A 1 168 ? 25.015 -7.530 38.552 1.00 35.94 168 VAL A C 1
ATOM 1302 O O . VAL A 1 168 ? 25.660 -8.200 39.343 1.00 35.94 168 VAL A O 1
ATOM 1305 N N . ALA A 1 169 ? 23.852 -7.957 38.025 1.00 35.47 169 ALA A N 1
ATOM 1306 C CA . ALA A 1 169 ? 23.651 -9.194 37.234 1.00 35.47 169 ALA A CA 1
ATOM 1307 C C . ALA A 1 169 ? 22.287 -9.901 37.463 1.00 35.47 169 ALA A C 1
ATOM 1309 O O . ALA A 1 169 ? 21.918 -10.234 38.581 1.00 35.47 169 ALA A O 1
ATOM 1310 N N . ALA A 1 170 ? 21.628 -10.201 36.332 1.00 39.56 170 ALA A N 1
ATOM 1311 C CA . ALA A 1 170 ? 20.768 -11.359 36.035 1.00 39.56 170 ALA A CA 1
ATOM 1312 C C . ALA A 1 170 ? 19.389 -11.543 36.720 1.00 39.56 170 ALA A C 1
ATOM 1314 O O . ALA A 1 170 ? 19.299 -12.139 37.784 1.00 39.56 170 ALA A O 1
ATOM 1315 N N . ALA A 1 171 ? 18.306 -11.202 35.993 1.00 45.03 171 ALA A N 1
ATOM 1316 C CA . ALA A 1 171 ? 17.161 -12.104 35.725 1.00 45.03 171 ALA A CA 1
ATOM 1317 C C . ALA A 1 171 ? 16.077 -11.449 34.825 1.00 45.03 171 ALA A C 1
ATOM 1319 O O . ALA A 1 171 ? 15.272 -10.659 35.312 1.00 45.03 171 ALA A O 1
ATOM 1320 N N . PRO A 1 172 ? 15.987 -11.821 33.528 1.00 45.38 172 PRO A N 1
ATOM 1321 C CA . PRO A 1 172 ? 14.676 -11.863 32.862 1.00 45.38 172 PRO A CA 1
ATOM 1322 C C . PRO A 1 172 ? 14.421 -13.153 32.049 1.00 45.38 172 PRO A C 1
ATOM 1324 O O . PRO A 1 172 ? 13.496 -13.204 31.242 1.00 45.38 172 PRO A O 1
ATOM 1327 N N . ALA A 1 173 ? 15.218 -14.213 32.238 1.00 48.25 173 ALA A N 1
ATOM 1328 C CA . ALA A 1 173 ? 15.144 -15.420 31.402 1.00 48.25 173 ALA A CA 1
ATOM 1329 C C . ALA A 1 173 ? 13.995 -16.391 31.762 1.00 48.25 173 ALA A C 1
ATOM 1331 O O . ALA A 1 173 ? 13.456 -17.051 30.877 1.00 48.25 173 ALA A O 1
ATOM 1332 N N . ALA A 1 174 ? 13.550 -16.442 33.023 1.00 50.69 174 ALA A N 1
ATOM 1333 C CA . ALA A 1 174 ? 12.568 -17.439 33.477 1.00 50.69 174 ALA A CA 1
ATOM 1334 C C . ALA A 1 174 ? 11.139 -17.239 32.916 1.00 50.69 174 ALA A C 1
ATOM 1336 O O . ALA A 1 174 ? 10.351 -18.180 32.873 1.00 50.69 174 ALA A O 1
ATOM 1337 N N . ASN A 1 175 ? 10.796 -16.030 32.452 1.00 57.47 175 ASN A N 1
ATOM 1338 C CA . ASN A 1 175 ? 9.447 -15.709 31.960 1.00 57.47 175 ASN A CA 1
ATOM 1339 C C . ASN A 1 175 ? 9.252 -16.074 30.470 1.00 57.47 175 ASN A C 1
ATOM 1341 O O . ASN A 1 175 ? 8.159 -16.446 30.048 1.00 57.47 175 ASN A O 1
ATOM 1345 N N . ASN A 1 176 ? 10.317 -16.034 29.660 1.00 55.56 176 ASN A N 1
ATOM 1346 C CA . ASN A 1 176 ? 10.240 -16.393 28.237 1.00 55.56 176 ASN A CA 1
ATOM 1347 C C . ASN A 1 176 ? 10.125 -17.906 28.021 1.00 55.56 176 ASN A C 1
ATOM 1349 O O . ASN A 1 176 ? 9.390 -18.355 27.143 1.00 55.56 176 ASN A O 1
ATOM 1353 N N . GLU A 1 177 ? 10.812 -18.701 28.840 1.00 62.47 177 GLU A N 1
ATOM 1354 C CA . GLU A 1 177 ? 10.816 -20.158 28.704 1.00 62.47 177 GLU A CA 1
ATOM 1355 C C . GLU A 1 177 ? 9.475 -20.772 29.130 1.00 62.47 177 GLU A C 1
ATOM 1357 O O . GLU A 1 177 ? 8.939 -21.634 28.433 1.00 62.47 177 GLU A O 1
ATOM 1362 N N . ALA A 1 178 ? 8.859 -20.228 30.187 1.00 66.44 178 ALA A N 1
ATOM 1363 C CA . ALA A 1 178 ? 7.505 -20.587 30.604 1.00 66.44 178 ALA A CA 1
ATOM 1364 C C . ALA A 1 178 ? 6.449 -20.234 29.537 1.00 66.44 178 ALA A C 1
ATOM 1366 O O . ALA A 1 178 ? 5.573 -21.049 29.239 1.00 66.44 178 ALA A O 1
ATOM 1367 N N . LYS A 1 179 ? 6.559 -19.060 28.892 1.00 68.88 179 LYS A N 1
ATOM 1368 C CA . LYS A 1 179 ? 5.677 -18.672 27.775 1.00 68.88 179 LYS A CA 1
ATOM 1369 C C . LYS A 1 179 ? 5.861 -19.562 26.544 1.00 68.88 179 LYS A C 1
ATOM 1371 O O . LYS A 1 179 ? 4.875 -20.016 25.966 1.00 68.88 179 LYS A O 1
ATOM 1376 N N . LYS A 1 180 ? 7.107 -19.876 26.178 1.00 76.31 180 LYS A N 1
ATOM 1377 C CA . LYS A 1 180 ? 7.426 -20.751 25.039 1.00 76.31 180 LYS A CA 1
ATOM 1378 C C . LYS A 1 180 ? 6.966 -22.193 25.276 1.00 76.31 180 LYS A C 1
ATOM 1380 O O . LYS A 1 180 ? 6.477 -22.837 24.350 1.00 76.31 180 LYS A O 1
ATOM 1385 N N . ALA A 1 181 ? 7.061 -22.689 26.511 1.00 77.50 181 ALA A N 1
ATOM 1386 C CA . ALA A 1 181 ? 6.545 -24.002 26.893 1.00 77.50 181 ALA A CA 1
ATOM 1387 C C . ALA A 1 181 ? 5.008 -24.063 26.824 1.00 77.50 181 ALA A C 1
ATOM 1389 O O . ALA A 1 181 ? 4.457 -25.035 26.299 1.00 77.50 181 ALA A O 1
ATOM 1390 N N . ALA A 1 182 ? 4.314 -23.016 27.282 1.00 80.31 182 ALA A N 1
ATOM 1391 C CA . ALA A 1 182 ? 2.857 -22.923 27.192 1.00 80.31 182 ALA A CA 1
ATOM 1392 C C . ALA A 1 182 ? 2.368 -22.864 25.732 1.00 80.31 182 ALA A C 1
ATOM 1394 O O . ALA A 1 182 ? 1.427 -23.569 25.363 1.00 80.31 182 ALA A O 1
ATOM 1395 N N . GLU A 1 183 ? 3.044 -22.094 24.875 1.00 82.56 183 GLU A N 1
ATOM 1396 C CA . GLU A 1 183 ? 2.720 -22.013 23.447 1.00 82.56 183 GLU A CA 1
ATOM 1397 C C . GLU A 1 183 ? 2.992 -23.339 22.720 1.00 82.56 183 GLU A C 1
ATOM 1399 O O . GLU A 1 183 ? 2.152 -23.814 21.952 1.00 82.56 183 GLU A O 1
ATOM 1404 N N . ALA A 1 184 ? 4.121 -23.996 23.011 1.00 87.25 184 ALA A N 1
ATOM 1405 C CA . ALA A 1 184 ? 4.445 -25.302 22.444 1.00 87.25 184 ALA A CA 1
ATOM 1406 C C . ALA A 1 184 ? 3.416 -26.373 22.841 1.00 87.25 184 ALA A C 1
ATOM 1408 O O . ALA A 1 184 ? 3.040 -27.200 22.006 1.00 87.25 184 ALA A O 1
ATOM 1409 N N . LYS A 1 185 ? 2.925 -26.342 24.087 1.00 92.25 185 LYS A N 1
ATOM 1410 C CA . LYS A 1 185 ? 1.855 -27.231 24.556 1.00 92.25 185 LYS A CA 1
ATOM 1411 C C . LYS A 1 185 ? 0.549 -26.962 23.800 1.00 92.25 185 LYS A C 1
ATOM 1413 O O . LYS A 1 185 ? 0.001 -27.886 23.202 1.00 92.25 185 LYS A O 1
ATOM 1418 N N . ARG A 1 186 ? 0.136 -25.693 23.699 1.00 89.94 186 ARG A N 1
ATOM 1419 C CA . ARG A 1 186 ? -1.079 -25.285 22.973 1.00 89.94 186 ARG A CA 1
ATOM 1420 C C . ARG A 1 186 ? -1.027 -25.663 21.488 1.00 89.94 186 ARG A C 1
ATOM 1422 O O . ARG A 1 186 ? -2.022 -26.117 20.929 1.00 89.94 186 ARG A O 1
ATOM 1429 N N . LYS A 1 187 ? 0.143 -25.533 20.851 1.00 88.75 187 LYS A N 1
ATOM 1430 C CA . LYS A 1 187 ? 0.363 -25.908 19.444 1.00 88.75 187 LYS A CA 1
ATOM 1431 C C . LYS A 1 187 ? 0.291 -27.422 19.225 1.00 88.75 187 LYS A C 1
ATOM 1433 O O . LYS A 1 187 ? -0.261 -27.856 18.216 1.00 88.75 187 LYS A O 1
ATOM 1438 N N . ARG A 1 188 ? 0.808 -28.226 20.163 1.00 90.88 188 ARG A N 1
ATOM 1439 C CA . ARG A 1 188 ? 0.699 -29.697 20.124 1.00 90.88 188 ARG A CA 1
ATOM 1440 C C . ARG A 1 188 ? -0.744 -30.162 20.309 1.00 90.88 188 ARG A C 1
ATOM 1442 O O . ARG A 1 188 ? -1.206 -30.984 19.526 1.00 90.88 188 ARG A O 1
ATOM 1449 N N . GLU A 1 189 ? -1.463 -29.587 21.271 1.00 91.88 189 GLU A N 1
ATOM 1450 C CA . GLU A 1 189 ? -2.877 -29.903 21.521 1.00 91.88 189 GLU A CA 1
ATOM 1451 C C . GLU A 1 189 ? -3.756 -29.556 20.305 1.00 91.88 189 GLU A C 1
ATOM 1453 O O . GLU A 1 189 ? -4.584 -30.365 19.886 1.00 91.88 189 GLU A O 1
ATOM 1458 N N . LEU A 1 190 ? -3.522 -28.403 19.665 1.00 88.38 190 LEU A N 1
ATOM 1459 C CA . LEU A 1 190 ? -4.240 -28.019 18.446 1.00 88.38 190 LEU A CA 1
ATOM 1460 C C . LEU A 1 190 ? -3.935 -28.960 17.269 1.00 88.38 190 LEU A C 1
ATOM 1462 O O . LEU A 1 190 ? -4.848 -29.360 16.548 1.00 88.38 190 LEU A O 1
ATOM 1466 N N . ALA A 1 191 ? -2.670 -29.347 17.082 1.00 91.00 191 ALA A N 1
ATOM 1467 C CA . ALA A 1 191 ? -2.283 -30.278 16.023 1.00 91.00 191 ALA A CA 1
ATOM 1468 C C . ALA A 1 191 ? -2.929 -31.665 16.204 1.00 91.00 191 ALA A C 1
ATOM 1470 O O . ALA A 1 191 ? -3.371 -32.275 15.227 1.00 91.00 191 ALA A O 1
ATOM 1471 N N . GLU A 1 192 ? -3.035 -32.147 17.444 1.00 94.75 192 GLU A N 1
ATOM 1472 C CA . GLU A 1 192 ? -3.710 -33.408 17.756 1.00 94.75 192 GLU A CA 1
ATOM 1473 C C . GLU A 1 192 ? -5.227 -33.319 17.528 1.00 94.75 192 GLU A C 1
ATOM 1475 O O . GLU A 1 192 ? -5.812 -34.213 16.910 1.00 94.75 192 GLU A O 1
ATOM 1480 N N . ALA A 1 193 ? -5.858 -32.213 17.933 1.00 91.50 193 ALA A N 1
ATOM 1481 C CA . ALA A 1 193 ? -7.280 -31.974 17.693 1.00 91.50 193 ALA A CA 1
ATOM 1482 C C . ALA A 1 193 ? -7.610 -31.938 16.191 1.00 91.50 193 ALA A C 1
ATOM 1484 O O . ALA A 1 193 ? -8.561 -32.592 15.754 1.00 91.50 193 ALA A O 1
ATOM 1485 N N . ILE A 1 194 ? -6.782 -31.254 15.391 1.00 92.44 194 ILE A N 1
ATOM 1486 C CA . ILE A 1 194 ? -6.916 -31.207 13.928 1.00 92.44 194 ILE A CA 1
ATOM 1487 C C . ILE A 1 194 ? -6.757 -32.609 13.329 1.00 92.44 194 ILE A C 1
ATOM 1489 O O . ILE A 1 194 ? -7.560 -33.013 12.485 1.00 92.44 194 ILE A O 1
ATOM 1493 N N . ARG A 1 195 ? -5.766 -33.392 13.781 1.00 92.38 195 ARG A N 1
ATOM 1494 C CA . ARG A 1 195 ? -5.566 -34.773 13.314 1.00 92.38 195 ARG A CA 1
ATOM 1495 C C . ARG A 1 195 ? -6.782 -35.651 13.620 1.00 92.38 195 ARG A C 1
ATOM 1497 O O . ARG A 1 195 ? -7.261 -36.347 12.728 1.00 92.38 195 ARG A O 1
ATOM 1504 N N . LYS A 1 196 ? -7.326 -35.567 14.836 1.00 92.88 196 LYS A N 1
ATOM 1505 C CA . LYS A 1 196 ? -8.511 -36.328 15.262 1.00 92.88 196 LYS A CA 1
ATOM 1506 C C . LYS A 1 196 ? -9.780 -35.905 14.517 1.00 92.88 196 LYS A C 1
ATOM 1508 O O . LYS A 1 196 ? -10.636 -36.737 14.224 1.00 92.88 196 LYS A O 1
ATOM 1513 N N . GLN A 1 197 ? -9.924 -34.619 14.197 1.00 88.00 197 GLN A N 1
ATOM 1514 C CA . GLN A 1 197 ? -11.038 -34.132 13.382 1.00 88.00 197 GLN A CA 1
ATOM 1515 C C . GLN A 1 197 ? -10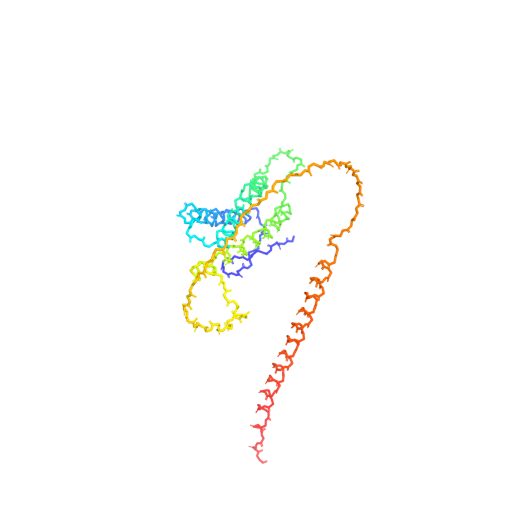.926 -34.621 11.932 1.00 88.00 197 GLN A C 1
ATOM 1517 O O . GLN A 1 197 ? -11.922 -35.056 11.361 1.00 88.00 197 GLN A O 1
ATOM 1522 N N . LYS A 1 198 ? -9.716 -34.620 11.357 1.00 90.44 198 LYS A N 1
ATOM 1523 C CA . LYS A 1 198 ? -9.459 -35.143 10.009 1.00 90.44 198 LYS A CA 1
ATOM 1524 C C . LYS A 1 198 ? -9.728 -36.646 9.912 1.00 90.44 198 LYS A C 1
ATOM 1526 O O . LYS A 1 198 ? -10.304 -37.085 8.924 1.00 90.44 198 LYS A O 1
ATOM 1531 N N . GLU A 1 199 ? -9.357 -37.418 10.932 1.00 88.94 199 GLU A N 1
ATOM 1532 C CA . GLU A 1 199 ? -9.629 -38.859 10.989 1.00 88.94 199 GLU A CA 1
ATOM 1533 C C . GLU A 1 199 ? -11.132 -39.151 11.102 1.00 88.94 199 GLU A C 1
ATOM 1535 O O . GLU A 1 199 ? -11.641 -39.989 10.363 1.00 88.94 199 GLU A O 1
ATOM 1540 N N . ARG A 1 200 ? -11.871 -38.381 11.917 1.00 88.00 200 ARG A N 1
ATOM 1541 C CA . ARG A 1 200 ? -13.341 -38.467 11.981 1.00 88.00 200 ARG A CA 1
ATOM 1542 C C . ARG A 1 200 ? -14.015 -38.106 10.661 1.00 88.00 200 ARG A C 1
ATOM 1544 O O . ARG A 1 200 ? -14.893 -38.838 10.225 1.00 88.00 200 ARG A O 1
ATOM 1551 N N . MET A 1 201 ? -13.578 -37.036 9.995 1.00 82.88 201 MET A N 1
ATOM 1552 C CA . MET A 1 201 ? -14.101 -36.683 8.669 1.00 82.88 201 MET A CA 1
ATOM 1553 C C . MET A 1 201 ? -13.781 -37.753 7.619 1.00 82.88 201 MET A C 1
ATOM 1555 O O . MET A 1 201 ? -14.595 -38.006 6.736 1.00 82.88 201 MET A O 1
ATOM 1559 N N . LEU A 1 202 ? -12.617 -38.407 7.703 1.00 79.94 202 LEU A N 1
ATOM 1560 C CA . LEU A 1 202 ? -12.267 -39.496 6.793 1.00 79.94 202 LEU A CA 1
ATOM 1561 C C . LEU A 1 202 ? -13.103 -40.754 7.063 1.00 79.94 202 LEU A C 1
ATOM 1563 O O . LEU A 1 202 ? -13.545 -41.385 6.109 1.00 79.94 202 LEU A O 1
ATOM 1567 N N . GLN A 1 203 ? -13.371 -41.083 8.330 1.00 77.00 203 GLN A N 1
ATOM 1568 C CA . GLN A 1 203 ? -14.290 -42.162 8.705 1.00 77.00 203 GLN A CA 1
ATOM 1569 C C . GLN A 1 203 ? -15.723 -41.878 8.255 1.00 77.00 203 GLN A C 1
ATOM 1571 O O . GLN A 1 203 ? -16.363 -42.766 7.707 1.00 77.00 203 GLN A O 1
ATOM 1576 N N . GLU A 1 204 ? -16.214 -40.649 8.420 1.00 77.25 204 GLU A N 1
ATOM 1577 C CA . GLU A 1 204 ? -17.545 -40.250 7.948 1.00 77.25 204 GLU A CA 1
ATOM 1578 C C . GLU A 1 204 ? -17.638 -40.321 6.418 1.00 77.25 204 GLU A C 1
ATOM 1580 O O . GLU A 1 204 ? -18.624 -40.816 5.871 1.00 77.25 204 GLU A O 1
ATOM 1585 N N . LYS A 1 205 ? -16.574 -39.920 5.711 1.00 71.25 205 LYS A N 1
ATOM 1586 C CA . LYS A 1 205 ? -16.484 -40.044 4.251 1.00 71.25 205 LYS A CA 1
ATOM 1587 C C . LYS A 1 205 ? -16.390 -41.503 3.783 1.00 71.25 205 LYS A C 1
ATOM 1589 O O . LYS A 1 205 ? -16.941 -41.836 2.739 1.00 71.25 205 LYS A O 1
ATOM 1594 N N . ASN A 1 206 ? -15.725 -42.376 4.542 1.00 69.00 206 ASN A N 1
ATOM 1595 C CA . ASN A 1 206 ? -15.654 -43.808 4.235 1.00 69.00 206 ASN A CA 1
ATOM 1596 C C . ASN A 1 206 ? -16.994 -44.510 4.515 1.00 69.00 206 ASN A C 1
ATOM 1598 O O . ASN A 1 206 ? -17.481 -45.256 3.674 1.00 69.00 206 ASN A O 1
ATOM 1602 N N . ALA A 1 207 ? -17.651 -44.181 5.632 1.00 65.12 207 ALA A N 1
ATOM 1603 C CA . ALA A 1 207 ? -18.966 -44.710 5.997 1.00 65.12 207 ALA A CA 1
ATOM 1604 C C . ALA A 1 207 ? -20.083 -44.240 5.045 1.00 65.12 207 ALA A C 1
ATOM 1606 O O . ALA A 1 207 ? -20.990 -45.005 4.722 1.00 65.12 207 ALA A O 1
ATOM 1607 N N . SER A 1 208 ? -20.008 -43.002 4.543 1.00 58.41 208 SER A N 1
ATOM 1608 C CA . SER A 1 208 ? -20.917 -42.509 3.496 1.00 58.41 208 SER A CA 1
ATOM 1609 C C . SER A 1 208 ? -20.595 -43.069 2.102 1.00 58.41 208 SER A C 1
ATOM 1611 O O . SER A 1 208 ? -21.485 -43.122 1.254 1.00 58.41 208 SER A O 1
ATOM 1613 N N . GLY A 1 209 ? -19.367 -43.552 1.875 1.00 53.50 209 GLY A N 1
ATOM 1614 C CA . GLY A 1 209 ? -18.966 -44.270 0.661 1.00 53.50 209 GLY A CA 1
ATOM 1615 C C . GLY A 1 209 ? -19.433 -45.732 0.609 1.00 53.50 209 GLY A C 1
ATOM 1616 O O . GLY A 1 209 ? -19.762 -46.223 -0.469 1.00 53.50 209 GLY A O 1
ATOM 1617 N N . GLU A 1 210 ? -19.535 -46.418 1.752 1.00 49.59 210 GLU A N 1
ATOM 1618 C CA . GLU A 1 210 ? -19.949 -47.833 1.812 1.00 49.59 210 GLU A CA 1
ATOM 1619 C C . GLU A 1 210 ? -21.475 -48.041 1.700 1.00 49.59 210 GLU A C 1
ATOM 1621 O O . GLU A 1 210 ? -21.924 -49.114 1.298 1.00 49.59 210 GLU A O 1
ATOM 1626 N N . CYS A 1 211 ? -22.298 -47.008 1.929 1.00 42.88 211 CYS A N 1
ATOM 1627 C CA . CYS A 1 211 ? -23.756 -47.098 1.741 1.00 42.88 211 CYS A CA 1
ATOM 1628 C C . CYS A 1 211 ? -24.174 -47.208 0.254 1.00 42.88 211 CYS A C 1
ATOM 1630 O O . CYS A 1 211 ? -25.250 -47.715 -0.060 1.00 42.88 211 CYS A O 1
ATOM 1632 N N . VAL A 1 212 ? -23.316 -46.806 -0.693 1.00 47.16 212 VAL A N 1
ATOM 1633 C CA . VAL A 1 212 ? -23.656 -46.788 -2.132 1.00 47.16 212 VAL A CA 1
ATOM 1634 C C . VAL A 1 212 ? -23.368 -48.124 -2.840 1.00 47.16 212 VAL A C 1
ATOM 1636 O O . VAL A 1 212 ? -23.839 -48.336 -3.954 1.00 47.16 212 VAL A O 1
ATOM 1639 N N . GLN A 1 213 ? -22.667 -49.077 -2.211 1.00 47.16 213 GLN A N 1
ATOM 1640 C CA . GLN A 1 213 ? -22.297 -50.343 -2.871 1.00 47.16 213 GLN A CA 1
ATOM 1641 C C . GLN A 1 213 ? -23.152 -51.565 -2.503 1.00 47.16 213 GLN A C 1
ATOM 1643 O O . GLN A 1 213 ? -23.006 -52.599 -3.152 1.00 47.16 213 GLN A O 1
ATOM 1648 N N . SER A 1 214 ? -24.094 -51.470 -1.554 1.00 47.34 214 SER A N 1
ATOM 1649 C CA . SER A 1 214 ? -24.935 -52.628 -1.189 1.00 47.34 214 SER A CA 1
ATOM 1650 C C . SER A 1 214 ? -26.304 -52.702 -1.890 1.00 47.34 214 SER A C 1
ATOM 1652 O O . SER A 1 214 ? -27.018 -53.685 -1.702 1.00 47.34 214 SER A O 1
ATOM 1654 N N . ALA A 1 215 ? -26.688 -51.725 -2.715 1.00 50.69 215 ALA A N 1
ATOM 1655 C CA . ALA A 1 215 ? -27.996 -51.703 -3.390 1.00 50.69 215 ALA A CA 1
ATOM 1656 C C . ALA A 1 215 ? -27.921 -52.063 -4.890 1.00 50.69 215 ALA A C 1
ATOM 1658 O O . ALA A 1 215 ? -28.556 -51.418 -5.721 1.00 50.69 215 ALA A O 1
ATOM 1659 N N . GLY A 1 216 ? -27.122 -53.071 -5.260 1.00 51.75 216 GLY A N 1
ATOM 1660 C CA . GLY A 1 216 ? -26.815 -53.347 -6.668 1.00 51.75 216 GLY A CA 1
ATOM 1661 C C . GLY A 1 216 ? -26.579 -54.809 -7.040 1.00 51.75 216 GLY A C 1
ATOM 1662 O O . GLY A 1 216 ? -25.627 -55.091 -7.764 1.00 51.75 216 GLY A O 1
ATOM 1663 N N . ARG A 1 217 ? -27.420 -55.753 -6.592 1.00 46.53 217 ARG A N 1
ATOM 1664 C CA . ARG A 1 217 ? -27.522 -57.071 -7.253 1.00 46.53 217 ARG A CA 1
ATOM 1665 C C . ARG A 1 217 ? -28.867 -57.752 -6.975 1.00 46.53 217 ARG A C 1
ATOM 1667 O O . ARG A 1 217 ? -28.998 -58.534 -6.044 1.00 46.53 217 ARG A O 1
ATOM 1674 N N . PHE A 1 218 ? -29.857 -57.468 -7.815 1.00 43.56 218 PHE A N 1
ATOM 1675 C CA . PHE A 1 218 ? -31.025 -58.333 -7.994 1.00 43.56 218 PHE A CA 1
ATOM 1676 C C . PHE A 1 218 ? -31.472 -58.256 -9.455 1.00 43.56 218 PHE A C 1
ATOM 1678 O O . PHE A 1 218 ? -32.314 -57.436 -9.795 1.00 43.56 218 PHE A O 1
ATOM 1685 N N . ILE A 1 219 ? -30.850 -59.059 -10.325 1.00 44.34 219 ILE A N 1
ATOM 1686 C CA . ILE A 1 219 ? -31.403 -59.451 -11.631 1.00 44.34 219 ILE A CA 1
ATOM 1687 C C . ILE A 1 219 ? -30.926 -60.884 -11.929 1.00 44.34 219 ILE A C 1
ATOM 1689 O O . ILE A 1 219 ? -29.716 -61.119 -11.958 1.00 44.34 219 ILE A O 1
ATOM 1693 N N . CYS A 1 220 ? -31.922 -61.745 -12.187 1.00 41.59 220 CYS A N 1
ATOM 1694 C CA . CYS A 1 220 ? -31.929 -63.161 -12.590 1.00 41.59 220 CYS A CA 1
ATOM 1695 C C . CYS A 1 220 ? -31.545 -64.204 -11.534 1.00 41.59 220 CYS A C 1
ATOM 1697 O O . CYS A 1 220 ? -30.339 -64.386 -11.265 1.00 41.59 220 CYS A O 1
#

Radius of gyration: 30.65 Å; Cα contacts (8 Å, |Δi|>4): 117; chains: 1; bounding box: 60×76×87 Å

Foldseek 3Di:
DWDFDQDPVRHTDTQDALVSLVVVLVVLLVVLVVLLVVLVVCCVVCVVVADPVLPVLSCVLNVLSVCCNVPLSVVLVVLSCQRVPPDPPDPDGRDPVNNNVSVVVSVVSSVVSVVSVVVNVVCVVVVNDPDPPPPDPPPPDDDDDDDDDDDDDDDDDDDDDDDDDDDDDDDDPPVVVVVVVVVVVVVVVVVVVVVVVVVVVVVVVVVVVVVVPPPDDDDD

Nearest PDB structures (foldseek):
  7sqc-assembly1_C1  TM=5.519E-01  e=3.259E+00  Chlamydomonas reinhardtii
  7sqc-assembly1_1F  TM=2.713E-01  e=5.157E+00  Chlamydomonas reinhardtii

Secondary structure (DSSP, 8-state):
--EEEE-TTS-EEEE-SHHHHHHHHHHHHHHHHHHHHHHHHHHHHHTTTS-HHHHHHHHHHHHHHHHHHHHHHHHHHHHHHHHHSPPTT-SSPPPHHHHHHHHHHHHHHHHHHHHHHHHHHHHHHTTT-----SS------------------------------------SHHHHHHHHHHHHHHHHHHHHHHHHHHHHHHHHHHHHHHTTSSS-----

=== Feature glossary ===
The record interleaves many kinds of information about one protein. Here is each kind framed as the question it answers.

Q: Are the domains correctly placed relative to each other?
A: Predicted aligned error is AlphaFold's pairwise confidence. Unlike pLDDT (per-residue), PAE is per-residue-pair and captures whether two parts of the structure are correctly placed relative to each other. Units are ångströms of expected positional error.

Q: Which residues are in helices, strands, or loops?
A: Eight-state secondary structure (DSSP): H is the canonical α-helix, G the tighter 3₁₀-helix, I the wider π-helix; E/B are β-structure, T and S are turns and bends, and '-' is everything else. DSSP derives these from the pattern of main-chain N–H···O=C hydrogen bonds, not from the sequence.

Q: What if only a Cα trace is available?
A: P-SEA three-state annotation labels each residue as helix, strand, or coil based purely on the geometry of the Cα trace. It serves as a fallback when the full backbone 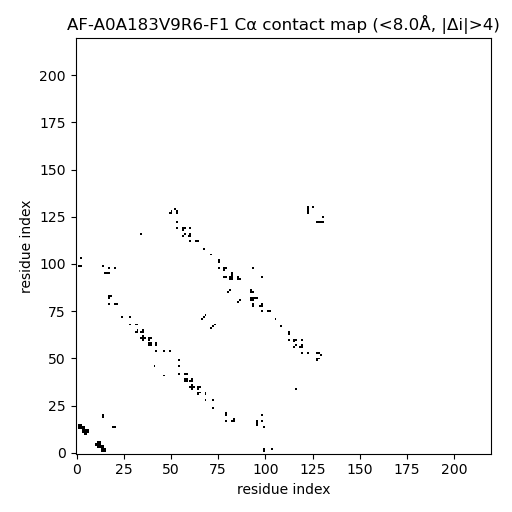(and thus DSSP) is unavailable.

Q: What are the backbone torsion angles?
A: φ (phi) and ψ (psi) are the two rotatable backbone dihedrals per residue: φ is the C(i-1)–N–Cα–C torsion, ψ is the N–Cα–C–N(i+1) torsion, both in degrees on (−180°, 180°]. α-helical residues cluster near (−60°, −45°); β-strand residues near (−120°, +130°). A Ramachandran plot is simply a scatter of (φ, ψ) for every residue.

Q: What known structures does this most resemble?
A: Structural nearest neighbors (via Foldseek easy-search vs the PDB). Reported per hit: target PDB id, E-value, and alignment TM-score. A TM-score above ~0.5 is the conventional threshold for 'same fold'.

Q: What family and function is it annotated with?
A: Database cross-references. InterPro integrates a dozen domain/family signature databases into unified entries with residue-range hits. GO terms attach function/process/location labels with evidence codes. CATH codes position the fold in a four-level structural taxonomy. Organism is the NCBI-taxonomy species name.

Q: Which residues are buried vs exposed?
A: Solvent accessibility: the surface area of each residue that a 1.4 Å water probe can touch, in Å². When only backbone atoms are present the absolute values are lower than full-atom SASA (side chains contribute most of the area) and are flagged as backbone-only.

Q: What do the diagnostic plots show?
A: Three diagnostic plots accompany the record. The Cα contact map visualizes the tertiary structure as a 2D adjacency matrix (8 Å cutoff, sequence-local contacts suppressed). The Ramachandran plot shows the distribution of backbone (φ, ψ) torsions, with points in the α and β basins reflecting secondary structure content. The PAE plot shows AlphaFold's inter-residue confidence as a color matrix.

Q: What is the amino-acid chain?
A: The amino-acid sequence is the protein's primary structure: the linear order of residues from the N-terminus to the C-terminus, written in one-letter code. Everything else here — the 3D coordinates, the secondary structure, the domain annotations — is ultimately a consequence of this string.

Q: What do the rendered images show?
A: The six renders are orthographic views along the three Cartesian axes in both directions. Representation (cartoon, sticks, or surface) and color scheme (sequence-rainbow or by-chain) vary across proteins so the training set covers all the common visualization conventions.

Q: Where is each backbone atom in 3D?
A: The mmCIF table is the protein's shape written out atom by atom. For each backbone N, Cα, C, and carbonyl O, it records an (x, y, z) coordinate triple in Å plus the residue type, chain lette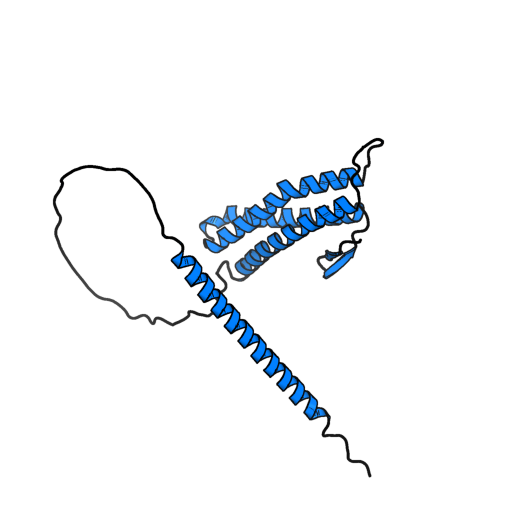r, and residue number.

Q: How mobile is each atom in the crystal?
A: For experimental (PDB) structures, the B-factor (temperature factor) quantifies the positional spread of each atom in the crystal — a combination of thermal vibration and static disorder — in units of Å². High B-factors mark flexible loops or poorly resolved regions; low B-factors mark the rigid, well-ordered core.

Q: How big and how compact is the whole molecule?
A: Three whole-structure scalars: the radius of gyration (RMS distance of Cα from centroid, in Å), the count of Cα–Cα contacts (pairs closer than 8 Å and separated by more than four residues in sequence — i.e. tertiary, not local, contacts), and the bounding-box dimensions. Together they distinguish compact globular folds from extended fibres or disordered chains.

Q: What does the local fold look like, residue by residue?
A: A 3Di character summarizes, for each residue, the relative orientation of the Cα frame of its nearest spatial neighbor. Because it encodes fold topology rather than chemistry, 3Di alignments detect remote structural similarity that sequence alignment misses.

Q: How confident is the AlphaFold model at each residue?
A: For AlphaFold models, the B-factor field carries pLDDT — the model's own estimate of local accuracy on a 0–100 scale. Regions with pLDDT<50 should be treated as essentially unmodeled; they often correspond to intrinsically disordered segments.